Protein AF-A0AAE3KX31-F1 (afdb_monomer_lite)

Secondary structure (DSSP, 8-state):
----------------------------------EEEEEETTEEEEE-GGGEEEEEE-SSSS-EEEEEES-TTS-EEEEEE-S-TTS-EEE-S--S-TTSTTTT-SEEEES-SSTT-EEES--TTSGGG-SPPTTSEEEEEEEEETTTEEEEEEEEEEEEB--S-TT-GGG--EEEEEEEEEEEE--S---

Foldseek 3Di:
DDDDDDDDDDDDDDDDDDDDDPPPPPPPQPPDPWWWWKDKQNHIDTFDQVQWDWDWAPVAPQIKIWIWTHDAQDWIKIAIDSDDQQAKDKGWQADPDPSDPRNQGRMKIAQPPHHRAIWGQADPVDPVRHDTGIRQKIFHDWADDPDFKIWTKIWGWGKTARDDDPPDPSRDIITMTIIGIHMDGHPPPPD

Radius of gyration: 26.97 Å; chains: 1; bounding box: 42×90×71 Å

Sequence (191 aa):
MKNSIILILTLAFIGFLSCNNSGTESKSDTNEDLYFTFSIDGKEVSIPPEEVSTSYNTALKKPVFKVFAGEYGKINLLLATTEDVTKPSSTPSGSKNFDDEITQGSVSLQNYPEKNYTSNSFNTNFPASSIPVPDAIVITESKRFGDTHRIITGKINVKVFGGDATNDPKLKDHVIVGEFRVKHEFSDVKF

pLDDT: mean 82.82, std 20.41, range [32.66, 98.62]

Organism: NCBI:txid869394

Structure (mmCIF, N/CA/C/O backbone):
data_AF-A0AAE3KX31-F1
#
_entry.id   AF-A0AAE3KX31-F1
#
loop_
_atom_site.group_PDB
_atom_site.id
_atom_site.type_symbol
_atom_site.label_atom_id
_atom_site.label_alt_id
_atom_site.label_comp_id
_atom_site.label_asym_id
_atom_site.label_entity_id
_atom_site.label_seq_id
_atom_site.pdbx_PDB_ins_code
_atom_site.Cartn_x
_atom_site.Cartn_y
_atom_site.Cartn_z
_atom_site.occupancy
_atom_site.B_iso_or_equiv
_atom_site.auth_seq_id
_atom_site.auth_comp_id
_atom_site.auth_asym_id
_atom_site.auth_atom_id
_atom_site.pdbx_PDB_model_num
ATOM 1 N N . MET A 1 1 ? -23.863 76.402 51.516 1.00 41.59 1 MET A N 1
ATOM 2 C CA . MET A 1 1 ? -24.152 76.470 50.064 1.00 41.59 1 MET A CA 1
ATOM 3 C C . MET A 1 1 ? -22.842 76.277 49.308 1.00 41.59 1 MET A C 1
ATOM 5 O O . MET A 1 1 ? -21.893 76.960 49.671 1.00 41.59 1 MET A O 1
ATOM 9 N N . LYS A 1 2 ? -22.843 75.394 48.286 1.00 39.28 2 LYS A N 1
ATOM 10 C CA . LYS A 1 2 ? -21.712 74.862 47.469 1.00 39.28 2 LYS A CA 1
ATOM 11 C C . LYS A 1 2 ? -20.948 73.726 48.195 1.00 39.28 2 LYS A C 1
ATOM 13 O O . LYS A 1 2 ? -20.282 74.022 49.175 1.00 39.28 2 LYS A O 1
ATOM 18 N N . ASN A 1 3 ? -21.139 72.414 47.949 1.00 36.16 3 ASN A N 1
ATOM 19 C CA . ASN A 1 3 ? -21.117 71.576 46.717 1.00 36.16 3 ASN A CA 1
ATOM 20 C C . ASN A 1 3 ? -19.842 71.859 45.889 1.00 36.16 3 ASN A C 1
ATOM 22 O O . ASN A 1 3 ? -19.637 73.016 45.548 1.00 36.16 3 ASN A O 1
ATOM 26 N N . SER A 1 4 ? -18.932 70.943 45.528 1.00 43.56 4 SER A N 1
ATOM 27 C CA . SER A 1 4 ? -18.933 69.474 45.379 1.00 43.56 4 SER A CA 1
ATOM 28 C C . SER A 1 4 ? -17.472 68.950 45.371 1.00 43.56 4 SER A C 1
ATOM 30 O O . SER A 1 4 ? -16.579 69.671 44.944 1.00 43.56 4 SER A O 1
ATOM 32 N N . ILE A 1 5 ? -17.180 67.806 46.006 1.00 45.66 5 ILE A N 1
ATOM 33 C CA . ILE A 1 5 ? -16.877 66.464 45.435 1.00 45.66 5 ILE A CA 1
ATOM 34 C C . ILE A 1 5 ? -15.581 66.371 44.596 1.00 45.66 5 ILE A C 1
ATOM 36 O O . ILE A 1 5 ? -15.571 66.692 43.412 1.00 45.66 5 ILE A O 1
ATOM 40 N N . ILE A 1 6 ? -14.529 65.802 45.202 1.00 48.88 6 ILE A N 1
ATOM 41 C CA . ILE A 1 6 ? -13.428 65.100 44.520 1.00 48.88 6 ILE A CA 1
ATOM 42 C C . ILE A 1 6 ? -13.600 63.615 44.854 1.00 48.88 6 ILE A C 1
ATOM 44 O O . ILE A 1 6 ? -13.539 63.229 46.020 1.00 48.88 6 ILE A O 1
ATOM 48 N N . LEU A 1 7 ? -13.861 62.796 43.835 1.00 37.72 7 LEU A N 1
ATOM 49 C CA . LEU A 1 7 ? -13.980 61.345 43.941 1.00 37.72 7 LEU A CA 1
ATOM 50 C C . LEU A 1 7 ? -12.645 60.724 43.506 1.00 37.72 7 LEU A C 1
ATOM 52 O O . LEU A 1 7 ? -12.332 60.702 42.320 1.00 37.72 7 LEU A O 1
ATOM 56 N N . ILE A 1 8 ? -11.858 60.232 44.463 1.00 47.97 8 ILE A N 1
ATOM 57 C CA . ILE A 1 8 ? -10.744 59.312 44.209 1.00 47.97 8 ILE A CA 1
ATOM 58 C C . ILE A 1 8 ? -11.217 57.955 44.716 1.00 47.97 8 ILE A C 1
ATOM 60 O O . ILE A 1 8 ? -11.352 57.761 45.922 1.00 47.97 8 ILE A O 1
ATOM 64 N N . LEU A 1 9 ? -11.518 57.039 43.796 1.00 37.69 9 LEU A N 1
ATOM 65 C CA . LEU A 1 9 ? -11.826 55.654 44.132 1.00 37.69 9 LEU A CA 1
ATOM 66 C C . LEU A 1 9 ? -10.608 54.789 43.798 1.00 37.69 9 LEU A C 1
ATOM 68 O O . LEU A 1 9 ? -10.406 54.359 42.666 1.00 37.69 9 LEU A O 1
ATOM 72 N N . THR A 1 10 ? -9.778 54.563 44.807 1.00 46.31 10 THR A N 1
ATOM 73 C CA . THR A 1 10 ? -8.846 53.440 44.875 1.00 46.31 10 THR A CA 1
ATOM 74 C C . THR A 1 10 ? -9.633 52.198 45.273 1.00 46.31 10 THR A C 1
ATOM 76 O O . THR A 1 10 ? -10.181 52.148 46.370 1.00 46.31 10 THR A O 1
ATOM 79 N N . LEU A 1 11 ? -9.655 51.169 44.426 1.00 43.94 11 LEU A N 1
ATOM 80 C CA . LEU A 1 11 ? -9.982 49.814 44.867 1.00 43.94 11 LEU A CA 1
ATOM 81 C C . LEU A 1 11 ? -8.916 48.840 44.370 1.00 43.94 11 LEU A C 1
ATOM 83 O O . LEU A 1 11 ? -8.875 48.461 43.202 1.00 43.94 11 LEU A O 1
ATOM 87 N N . ALA A 1 12 ? -8.061 48.436 45.306 1.00 43.38 12 ALA A N 1
ATOM 88 C CA . ALA A 1 12 ? -7.376 47.159 45.263 1.00 43.38 12 ALA A CA 1
ATOM 89 C C . ALA A 1 12 ? -8.353 46.095 45.781 1.00 43.38 12 ALA A C 1
ATOM 91 O O . ALA A 1 12 ? -8.907 46.246 46.869 1.00 43.38 12 ALA A O 1
ATOM 92 N N . PHE A 1 13 ? -8.544 45.018 45.023 1.00 46.59 13 PHE A N 1
ATOM 93 C CA . PHE A 1 13 ? -9.135 43.785 45.532 1.00 46.59 13 PHE A CA 1
ATOM 94 C C . PHE A 1 13 ? -8.213 42.631 45.143 1.00 46.59 13 PHE A C 1
ATOM 96 O O . PHE A 1 13 ? -8.193 42.174 44.004 1.00 46.59 13 PHE A O 1
ATOM 103 N N . ILE A 1 14 ? -7.398 42.214 46.110 1.00 49.75 14 ILE A N 1
ATOM 104 C CA . ILE A 1 14 ? -6.712 40.925 46.111 1.00 49.75 14 ILE A CA 1
ATOM 105 C C . ILE A 1 14 ? -7.620 39.984 46.898 1.00 49.75 14 ILE A C 1
ATOM 107 O O . ILE A 1 14 ? -7.930 40.248 48.057 1.00 49.75 14 ILE A O 1
ATOM 111 N N . GLY A 1 15 ? -8.037 38.894 46.262 1.00 37.97 15 GLY A N 1
ATOM 112 C CA . GLY A 1 15 ? -8.829 37.839 46.878 1.00 37.97 15 GLY A CA 1
ATOM 113 C C . GLY A 1 15 ? -8.634 36.534 46.123 1.00 37.97 15 GLY A C 1
ATOM 114 O O . GLY A 1 15 ? -9.386 36.221 45.209 1.00 37.97 15 GLY A O 1
ATOM 115 N N . PHE A 1 16 ? -7.588 35.801 46.505 1.00 42.31 16 PHE A N 1
ATOM 116 C CA . PHE A 1 16 ? -7.443 34.370 46.253 1.00 42.31 16 PHE A CA 1
ATOM 117 C C . PHE A 1 16 ? -8.674 33.628 46.783 1.00 42.31 16 PHE A C 1
ATOM 119 O O . PHE A 1 16 ? -9.033 33.843 47.937 1.00 42.31 16 PHE A O 1
ATOM 126 N N . LEU A 1 17 ? -9.230 32.703 45.997 1.00 45.06 17 LEU A N 1
ATOM 127 C CA . LEU A 1 17 ? -9.720 31.413 46.487 1.00 45.06 17 LEU A CA 1
ATOM 128 C C . LEU A 1 17 ? -9.862 30.433 45.315 1.00 45.06 17 LEU A C 1
ATOM 130 O O . LEU A 1 17 ? -10.562 30.662 44.334 1.00 45.06 17 LEU A O 1
ATOM 134 N N . SER A 1 18 ? -9.100 29.357 45.463 1.00 39.84 18 SER A N 1
ATOM 135 C CA . SER A 1 18 ? -9.007 28.158 44.645 1.00 39.84 18 SER A CA 1
ATOM 136 C C . SER A 1 18 ? -10.352 27.433 44.528 1.00 39.84 18 SER A C 1
ATOM 138 O O . SER A 1 18 ? -11.031 27.294 45.542 1.00 39.84 18 SER A O 1
ATOM 140 N N . CYS A 1 19 ? -10.693 26.918 43.339 1.00 32.66 19 CYS A N 1
ATOM 141 C CA . CYS A 1 19 ? -11.183 25.542 43.191 1.00 32.66 19 CYS A CA 1
ATOM 142 C C . CYS A 1 19 ? -11.353 25.117 41.721 1.00 32.66 19 CYS A C 1
ATOM 144 O O . CYS A 1 19 ? -12.033 25.764 40.933 1.00 32.66 19 CYS A O 1
ATOM 146 N N . ASN A 1 20 ? -10.797 23.937 41.447 1.00 36.28 20 ASN A N 1
ATOM 147 C CA . ASN A 1 20 ? -11.142 22.978 40.401 1.00 36.28 20 ASN A CA 1
ATOM 148 C C . ASN A 1 20 ? -10.756 23.315 38.958 1.00 36.28 20 ASN A C 1
ATOM 150 O O . ASN A 1 20 ? -11.577 23.620 38.098 1.00 36.28 20 ASN A O 1
ATOM 154 N N . ASN A 1 21 ? -9.474 23.049 38.696 1.00 44.50 21 ASN A N 1
ATOM 155 C CA . ASN A 1 21 ? -9.051 22.133 37.635 1.00 44.50 21 ASN A CA 1
ATOM 156 C C . ASN A 1 21 ? -10.209 21.241 37.137 1.00 44.50 21 ASN A C 1
ATOM 158 O O . ASN A 1 21 ? -10.508 20.200 37.715 1.00 44.50 21 ASN A O 1
ATOM 162 N N . SER A 1 22 ? -10.831 21.635 36.032 1.00 42.09 22 SER A N 1
ATOM 163 C CA . SER A 1 22 ? -11.238 20.677 35.011 1.00 42.09 22 SER A CA 1
ATOM 164 C C . SER A 1 22 ? -10.333 20.933 33.819 1.00 42.09 22 SER A C 1
ATOM 166 O O . SER A 1 22 ? -10.723 21.450 32.777 1.00 42.09 22 SER A O 1
ATOM 168 N N . GLY A 1 23 ? -9.056 20.598 34.017 1.00 36.34 23 GLY A N 1
ATOM 169 C CA . GLY A 1 23 ? -8.287 20.112 32.894 1.00 36.34 23 GLY A CA 1
ATOM 170 C C . GLY A 1 23 ? -9.082 18.933 32.364 1.00 36.34 23 GLY A C 1
ATOM 171 O O . GLY A 1 23 ? -9.111 17.869 32.980 1.00 36.34 23 GLY A O 1
ATOM 172 N N . THR A 1 24 ? -9.787 19.139 31.259 1.00 36.88 24 THR A N 1
ATOM 173 C CA . THR A 1 24 ? -10.065 18.048 30.345 1.00 36.88 24 THR A CA 1
ATOM 174 C C . THR A 1 24 ? -8.687 17.630 29.862 1.00 36.88 24 THR A C 1
ATOM 176 O O . THR A 1 24 ? -8.190 18.104 28.843 1.00 36.88 24 THR A O 1
ATOM 179 N N . GLU A 1 25 ? -8.012 16.817 30.673 1.00 36.06 25 GLU A N 1
ATOM 180 C CA . GLU A 1 25 ? -6.981 15.924 30.199 1.00 36.06 25 GLU A CA 1
ATOM 181 C C . GLU A 1 25 ? -7.693 15.090 29.140 1.00 36.06 25 GLU A C 1
ATOM 183 O O . GLU A 1 25 ? -8.355 14.090 29.419 1.00 36.06 25 GLU A O 1
ATOM 188 N N . SER A 1 26 ? -7.632 15.587 27.902 1.00 36.44 26 SER A N 1
ATOM 189 C CA . SER A 1 26 ? -7.562 14.749 26.725 1.00 36.44 26 SER A CA 1
ATOM 190 C C . SER A 1 26 ? -6.655 13.613 27.142 1.00 36.44 26 SER A C 1
ATOM 192 O O . SER A 1 26 ? -5.461 13.846 27.344 1.00 36.44 26 SER A O 1
ATOM 194 N N . LYS A 1 27 ? -7.233 12.429 27.384 1.00 38.53 27 LYS A N 1
ATOM 195 C CA . LYS A 1 27 ? -6.453 11.212 27.553 1.00 38.53 27 LYS A CA 1
ATOM 196 C C . LYS A 1 27 ? -5.453 11.247 26.414 1.00 38.53 27 LYS A C 1
ATOM 198 O O . LYS A 1 27 ? -5.856 11.218 25.256 1.00 38.53 27 LYS A O 1
ATOM 203 N N . SER A 1 28 ? -4.189 11.452 26.768 1.00 42.81 28 SER A N 1
ATOM 204 C CA . SER A 1 28 ? -3.080 11.305 25.850 1.00 42.81 28 SER A CA 1
ATOM 205 C C . SER A 1 28 ? -3.279 9.931 25.234 1.00 42.81 28 SER A C 1
ATOM 207 O O . SER A 1 28 ? -3.234 8.926 25.956 1.00 42.81 28 SER A O 1
ATOM 209 N N . ASP A 1 29 ? -3.673 9.932 23.957 1.00 46.06 29 ASP A N 1
ATOM 210 C CA . ASP A 1 29 ? -3.785 8.753 23.113 1.00 46.06 29 ASP A CA 1
ATOM 211 C C . ASP A 1 29 ? -2.481 8.004 23.329 1.00 46.06 29 ASP A C 1
ATOM 213 O O . ASP A 1 29 ? -1.396 8.491 23.007 1.00 46.06 29 ASP A O 1
ATOM 217 N N . THR A 1 30 ? -2.578 6.902 24.061 1.00 50.59 30 THR A N 1
ATOM 218 C CA . THR A 1 30 ? -1.407 6.211 24.575 1.00 50.59 30 THR A CA 1
ATOM 219 C C . THR A 1 30 ? -0.587 5.807 23.363 1.00 50.59 30 THR A C 1
ATOM 221 O O . THR A 1 30 ? -1.156 5.291 22.406 1.00 50.59 30 THR A O 1
ATOM 224 N N . ASN A 1 31 ? 0.702 6.142 23.401 1.00 52.81 31 ASN A N 1
ATOM 225 C CA . ASN A 1 31 ? 1.691 6.012 22.335 1.00 52.81 31 ASN A CA 1
ATOM 226 C C . ASN A 1 31 ? 1.722 4.558 21.818 1.00 52.81 31 ASN A C 1
ATOM 228 O O . ASN A 1 31 ? 2.503 3.735 22.293 1.00 52.81 31 ASN A O 1
ATOM 232 N N . GLU A 1 32 ? 0.789 4.198 20.936 1.00 71.12 32 GLU A N 1
ATOM 233 C CA . GLU A 1 32 ? 0.810 2.920 20.241 1.00 71.12 32 GLU A CA 1
ATOM 234 C C . GLU A 1 32 ? 2.039 2.937 19.340 1.00 71.12 32 GLU A C 1
ATOM 236 O O . GLU A 1 32 ? 2.332 3.947 18.699 1.00 71.12 32 GLU A O 1
ATOM 241 N N . ASP A 1 33 ? 2.756 1.817 19.310 1.00 90.25 33 ASP A N 1
ATOM 242 C CA . ASP A 1 33 ? 3.933 1.629 18.466 1.00 90.25 33 ASP A CA 1
ATOM 243 C C . ASP A 1 33 ? 3.483 1.513 17.001 1.00 90.25 33 ASP A C 1
ATOM 245 O O . ASP A 1 33 ? 3.347 0.423 16.448 1.00 90.25 33 ASP A O 1
ATOM 249 N N . LEU A 1 34 ? 3.082 2.643 16.417 1.00 96.38 34 LEU A N 1
ATOM 250 C CA . LEU A 1 34 ? 2.718 2.763 15.015 1.00 96.38 34 LEU A CA 1
ATOM 251 C C . LEU A 1 34 ? 3.999 2.802 14.194 1.00 96.38 34 LEU A C 1
ATOM 253 O O . LEU A 1 34 ? 4.932 3.539 14.508 1.00 96.38 34 LEU A O 1
ATOM 257 N N . TYR A 1 35 ? 4.024 2.040 13.110 1.00 97.88 35 TYR A N 1
ATOM 258 C CA . TYR A 1 35 ? 5.171 1.999 12.217 1.00 97.88 35 TYR A CA 1
ATOM 259 C C . TYR A 1 35 ? 4.730 1.719 10.789 1.00 97.88 35 TYR A C 1
ATOM 261 O O . TYR A 1 35 ? 3.698 1.092 10.534 1.00 97.88 35 TYR A O 1
ATOM 269 N N . PHE A 1 36 ? 5.550 2.159 9.846 1.00 98.50 36 PHE A N 1
ATOM 270 C CA . PHE A 1 36 ? 5.428 1.788 8.448 1.00 98.50 36 PHE A CA 1
ATOM 271 C C . PHE A 1 36 ? 6.832 1.675 7.862 1.00 98.50 36 PHE A C 1
ATOM 273 O O . PHE A 1 36 ? 7.476 2.673 7.536 1.00 98.50 36 PHE A O 1
ATOM 280 N N . THR A 1 37 ? 7.329 0.447 7.769 1.00 98.25 37 THR A N 1
ATOM 281 C CA . THR A 1 37 ? 8.690 0.154 7.319 1.00 98.25 37 THR A CA 1
ATOM 282 C C . THR A 1 37 ? 8.638 -0.792 6.135 1.00 98.25 37 THR A C 1
ATOM 284 O O . THR A 1 37 ? 7.873 -1.753 6.098 1.00 98.25 37 THR A O 1
ATOM 287 N N . PHE A 1 38 ? 9.443 -0.521 5.119 1.00 98.50 38 PHE A N 1
ATOM 288 C CA . PHE A 1 38 ? 9.548 -1.388 3.956 1.00 98.50 38 PHE A CA 1
ATOM 289 C C . PHE A 1 38 ? 10.942 -1.308 3.357 1.00 98.50 38 PHE A C 1
ATOM 291 O O . PHE A 1 38 ? 11.751 -0.464 3.718 1.00 98.50 38 PHE A O 1
ATOM 298 N N . SER A 1 39 ? 11.241 -2.204 2.433 1.00 98.38 39 SER A N 1
ATOM 299 C CA . SER A 1 39 ? 12.469 -2.198 1.660 1.00 98.38 39 SER A CA 1
ATOM 300 C C . SER A 1 39 ? 12.150 -2.124 0.177 1.00 98.38 39 SER A C 1
ATOM 302 O O . SER A 1 39 ? 11.160 -2.697 -0.274 1.00 98.38 39 SER A O 1
ATOM 304 N N . ILE A 1 40 ? 12.998 -1.423 -0.571 1.00 97.69 40 ILE A N 1
ATOM 305 C CA . ILE A 1 40 ? 12.989 -1.404 -2.033 1.00 97.69 40 ILE A CA 1
ATOM 306 C C . ILE A 1 40 ? 14.278 -2.068 -2.494 1.00 97.69 40 ILE A C 1
ATOM 308 O O . ILE A 1 40 ? 15.367 -1.552 -2.235 1.00 97.69 40 ILE A O 1
ATOM 312 N N . ASP A 1 41 ? 14.173 -3.233 -3.131 1.00 96.81 41 ASP A N 1
ATOM 313 C CA . ASP A 1 41 ? 15.334 -4.040 -3.535 1.00 96.81 41 ASP A CA 1
ATOM 314 C C . ASP A 1 41 ? 16.320 -4.281 -2.361 1.00 96.81 41 ASP A C 1
ATOM 316 O O . ASP A 1 41 ? 17.540 -4.254 -2.528 1.00 96.81 41 ASP A O 1
ATOM 320 N N . GLY A 1 42 ? 15.785 -4.468 -1.146 1.00 97.62 42 GLY A N 1
ATOM 321 C CA . GLY A 1 42 ? 16.557 -4.686 0.085 1.00 97.62 42 GLY A CA 1
ATOM 322 C C . GLY A 1 42 ? 17.084 -3.420 0.775 1.00 97.62 42 GLY A C 1
ATOM 323 O O . GLY A 1 42 ? 17.696 -3.529 1.833 1.00 97.62 42 GLY A O 1
ATOM 324 N N . LYS A 1 43 ? 16.848 -2.220 0.226 1.00 97.62 43 LYS A N 1
ATOM 325 C CA . LYS A 1 43 ? 17.174 -0.950 0.897 1.00 97.62 43 LYS A CA 1
ATOM 326 C C . LYS A 1 43 ? 16.006 -0.492 1.756 1.00 97.62 43 LYS A C 1
ATOM 328 O O . LYS A 1 43 ? 14.936 -0.227 1.216 1.00 97.62 43 LYS A O 1
ATOM 333 N N . GLU A 1 44 ? 16.223 -0.391 3.060 1.00 98.06 44 GLU A N 1
ATOM 334 C CA . GLU A 1 44 ? 15.191 0.006 4.018 1.00 98.06 44 GLU A CA 1
ATOM 335 C C . GLU A 1 44 ? 14.738 1.461 3.834 1.00 98.06 44 GLU A C 1
ATOM 337 O O . GLU A 1 44 ? 15.531 2.369 3.575 1.00 98.06 44 GLU A O 1
ATOM 342 N N . VAL A 1 45 ? 13.436 1.659 4.000 1.00 97.88 45 VAL A N 1
ATOM 343 C CA . VAL A 1 45 ? 12.711 2.923 4.015 1.00 97.88 45 VAL A CA 1
ATOM 344 C C . VAL A 1 45 ? 11.756 2.871 5.205 1.00 97.88 45 VAL A C 1
ATOM 346 O O . VAL A 1 45 ? 11.017 1.904 5.388 1.00 97.88 45 VAL A O 1
ATOM 349 N N . SER A 1 46 ? 11.767 3.921 6.018 1.00 97.94 46 SER A N 1
ATOM 350 C CA . SER A 1 46 ? 10.839 4.092 7.133 1.00 97.94 46 SER A CA 1
ATOM 351 C C . SER A 1 46 ? 10.043 5.367 6.909 1.00 97.94 46 SER A C 1
ATOM 353 O O . SER A 1 46 ? 10.633 6.416 6.639 1.00 97.94 46 SER A O 1
ATOM 355 N N . ILE A 1 47 ? 8.719 5.260 6.987 1.00 97.94 47 ILE A N 1
ATOM 356 C CA . ILE A 1 47 ? 7.804 6.394 6.903 1.00 97.94 47 ILE A CA 1
ATOM 357 C C . ILE A 1 47 ? 7.328 6.697 8.323 1.00 97.94 47 ILE A C 1
ATOM 359 O O . ILE A 1 47 ? 6.808 5.796 8.992 1.00 97.94 47 ILE A O 1
ATOM 363 N N . PRO A 1 48 ? 7.507 7.935 8.806 1.00 96.00 48 PRO A N 1
ATOM 364 C CA . PRO A 1 48 ? 7.102 8.275 10.157 1.00 96.00 48 PRO A CA 1
ATOM 365 C C . PRO A 1 48 ? 5.562 8.271 10.271 1.00 96.00 48 PRO A C 1
ATOM 367 O O . PRO A 1 48 ? 4.881 8.605 9.296 1.00 96.00 48 PRO A O 1
ATOM 370 N N . PRO A 1 49 ? 4.980 7.882 11.423 1.00 95.38 49 PRO A N 1
ATOM 371 C CA . PRO A 1 49 ? 3.531 7.700 11.559 1.00 95.38 49 PRO A CA 1
ATOM 372 C C . PRO A 1 49 ? 2.686 8.929 11.206 1.00 95.38 49 PRO A C 1
ATOM 374 O O . PRO A 1 49 ? 1.578 8.778 10.700 1.00 95.38 49 PRO A O 1
ATOM 377 N N . GLU A 1 50 ? 3.196 10.139 11.434 1.00 95.44 50 GLU A N 1
ATOM 378 C CA . GLU A 1 50 ? 2.540 11.398 11.068 1.00 95.44 50 GLU A CA 1
ATOM 379 C C . GLU A 1 50 ? 2.417 11.620 9.550 1.00 95.44 50 GLU A C 1
ATOM 381 O O . GLU A 1 50 ? 1.558 12.385 9.113 1.00 95.44 50 GLU A O 1
ATOM 386 N N . GLU A 1 51 ? 3.229 10.930 8.741 1.00 97.12 51 GLU A N 1
ATOM 387 C CA . GLU A 1 51 ? 3.137 10.909 7.275 1.00 97.12 51 GLU A CA 1
ATOM 388 C C . GLU A 1 51 ? 2.265 9.740 6.764 1.00 97.12 51 GLU A C 1
ATOM 390 O O . GLU A 1 51 ? 2.181 9.505 5.555 1.00 97.12 51 GLU A O 1
ATOM 395 N N . VAL A 1 52 ? 1.610 8.991 7.662 1.00 97.81 52 VAL A N 1
ATOM 396 C CA . VAL A 1 52 ? 0.727 7.874 7.310 1.00 97.81 52 VAL A CA 1
ATOM 397 C C . VAL A 1 52 ? -0.729 8.244 7.562 1.00 97.81 52 VAL A C 1
ATOM 399 O O . VAL A 1 52 ? -1.138 8.556 8.678 1.00 97.81 52 VAL A O 1
ATOM 402 N N . SER A 1 53 ? -1.550 8.143 6.522 1.00 96.38 53 SER A N 1
ATOM 403 C CA . SER A 1 53 ? -3.000 8.315 6.620 1.00 96.38 53 SER A CA 1
ATOM 404 C C . SER A 1 53 ? -3.737 7.122 6.032 1.00 96.38 53 SER A C 1
ATOM 406 O O . SER A 1 53 ? -3.203 6.363 5.220 1.00 96.38 53 SER A O 1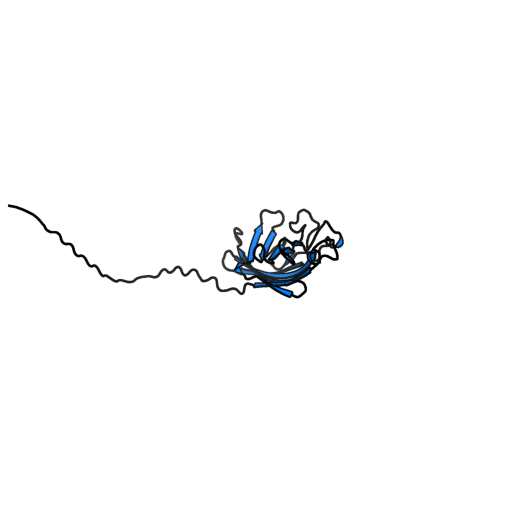
ATOM 408 N N . THR A 1 54 ? -4.980 6.933 6.462 1.00 96.38 54 THR A N 1
ATOM 409 C CA . THR A 1 54 ? -5.821 5.834 5.995 1.00 96.38 54 THR A CA 1
ATOM 410 C C . THR A 1 54 ? -7.176 6.346 5.538 1.00 96.38 54 THR A C 1
ATOM 412 O O . THR A 1 54 ? -7.661 7.374 6.008 1.00 96.38 54 THR A O 1
ATOM 415 N N . SER A 1 55 ? -7.808 5.627 4.617 1.00 94.56 55 SER A N 1
ATOM 416 C CA . SER A 1 55 ? -9.197 5.872 4.240 1.00 94.56 55 SER A CA 1
ATOM 417 C C . SER A 1 55 ? -9.926 4.560 4.006 1.00 94.56 55 SER A C 1
ATOM 419 O O . SER A 1 55 ? -9.312 3.549 3.674 1.00 94.56 55 SER A O 1
ATOM 421 N N . TYR A 1 56 ? -11.244 4.572 4.182 1.00 91.12 56 TYR A N 1
ATOM 422 C CA . TYR A 1 56 ? -12.089 3.424 3.895 1.00 91.12 56 TYR A CA 1
ATOM 423 C C . TYR A 1 56 ? -13.344 3.886 3.177 1.00 91.12 56 TYR A C 1
ATOM 425 O O . TYR A 1 56 ? -14.153 4.633 3.721 1.00 91.12 56 TYR A O 1
ATOM 433 N N . ASN A 1 57 ? -13.478 3.483 1.918 1.00 87.88 57 ASN A N 1
ATOM 434 C CA . ASN A 1 57 ? -14.623 3.839 1.099 1.00 87.88 57 ASN A CA 1
ATOM 435 C C . ASN A 1 57 ? -15.641 2.700 1.120 1.00 87.88 57 ASN A C 1
ATOM 437 O O . ASN A 1 57 ? -15.435 1.676 0.472 1.00 87.88 57 ASN A O 1
ATOM 441 N N . THR A 1 58 ? -16.742 2.897 1.840 1.00 84.25 58 THR A N 1
ATOM 442 C CA . THR A 1 58 ? 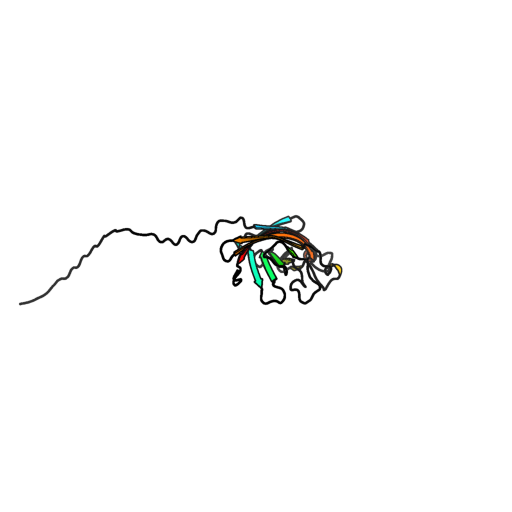-17.857 1.943 1.950 1.00 84.25 58 THR A CA 1
ATOM 443 C C . THR A 1 58 ? -18.953 2.160 0.905 1.00 84.25 58 THR A C 1
ATOM 445 O O . THR A 1 58 ? -19.857 1.336 0.802 1.00 84.25 58 THR A O 1
ATOM 448 N N . ALA A 1 59 ? -18.885 3.235 0.110 1.00 83.19 59 ALA A N 1
ATOM 449 C CA . ALA A 1 59 ? -19.880 3.538 -0.922 1.00 83.19 59 ALA A CA 1
ATOM 450 C C . ALA A 1 59 ? -19.731 2.662 -2.181 1.00 83.19 59 ALA A C 1
ATOM 452 O O . ALA A 1 59 ? -20.594 2.674 -3.060 1.00 83.19 59 ALA A O 1
ATOM 453 N N . LEU A 1 60 ? -18.632 1.916 -2.286 1.00 79.94 60 LEU A N 1
ATOM 454 C CA . LEU A 1 60 ? -18.348 1.013 -3.394 1.00 79.94 60 LEU A CA 1
ATOM 455 C C . LEU A 1 60 ? -18.996 -0.359 -3.173 1.00 79.94 60 LEU A C 1
ATOM 457 O O . LEU A 1 60 ? -19.160 -0.819 -2.046 1.00 79.94 60 LEU A O 1
ATOM 461 N N . LYS A 1 61 ? -19.299 -1.058 -4.275 1.00 80.44 61 LYS A N 1
ATOM 462 C CA . LYS A 1 61 ? -19.831 -2.436 -4.256 1.00 80.44 61 LYS A CA 1
ATOM 463 C C . LYS A 1 61 ? -18.928 -3.396 -3.469 1.00 80.44 61 LYS A C 1
ATOM 465 O O . LYS A 1 61 ? -19.425 -4.309 -2.816 1.00 80.44 61 LYS A O 1
ATOM 470 N N . LYS A 1 62 ? -17.614 -3.174 -3.540 1.00 85.06 62 LYS A N 1
ATOM 471 C CA . LYS A 1 62 ? -16.612 -3.747 -2.644 1.00 85.06 62 LYS A CA 1
ATOM 472 C C . LYS A 1 62 ? -15.955 -2.596 -1.884 1.00 85.06 62 LYS A C 1
ATOM 474 O O . LYS A 1 62 ? -15.359 -1.747 -2.547 1.00 85.06 62 LYS A O 1
ATOM 479 N N . PRO A 1 63 ? -16.068 -2.532 -0.550 1.00 87.19 63 PRO A N 1
ATOM 480 C CA . PRO A 1 63 ? -15.387 -1.509 0.223 1.00 87.19 63 PRO A CA 1
ATOM 481 C C . PRO A 1 63 ? -13.879 -1.544 -0.003 1.00 87.19 63 PRO A C 1
ATOM 483 O O . PRO A 1 63 ? -13.307 -2.618 -0.181 1.00 87.19 63 PRO A O 1
ATOM 486 N N . VAL A 1 64 ? -13.237 -0.377 0.012 1.00 92.62 64 VAL A N 1
ATOM 487 C CA . VAL A 1 64 ? -11.795 -0.276 -0.247 1.00 92.62 64 VAL A CA 1
ATOM 488 C C . VAL A 1 64 ? -11.110 0.505 0.846 1.00 92.62 64 VAL A C 1
ATOM 490 O O . VAL A 1 64 ? -11.407 1.681 1.057 1.00 92.62 64 VAL A O 1
ATOM 493 N N . PHE A 1 65 ? -10.179 -0.156 1.522 1.00 95.12 65 PHE A N 1
ATOM 494 C CA . PHE A 1 65 ? -9.294 0.463 2.495 1.00 95.12 65 PHE A CA 1
ATOM 495 C C . PHE A 1 65 ? -7.988 0.851 1.814 1.00 95.12 65 PHE A C 1
ATOM 497 O O . PHE A 1 65 ? -7.398 0.049 1.087 1.00 95.12 65 PHE A O 1
ATOM 504 N N . LYS A 1 66 ? -7.542 2.086 2.042 1.00 97.25 66 LYS A N 1
ATOM 505 C CA . LYS A 1 66 ? -6.280 2.606 1.524 1.00 97.25 66 LYS A CA 1
ATOM 506 C C . LYS A 1 66 ? -5.384 3.063 2.665 1.00 97.25 66 LYS A C 1
ATOM 508 O O . LYS A 1 66 ? -5.861 3.670 3.621 1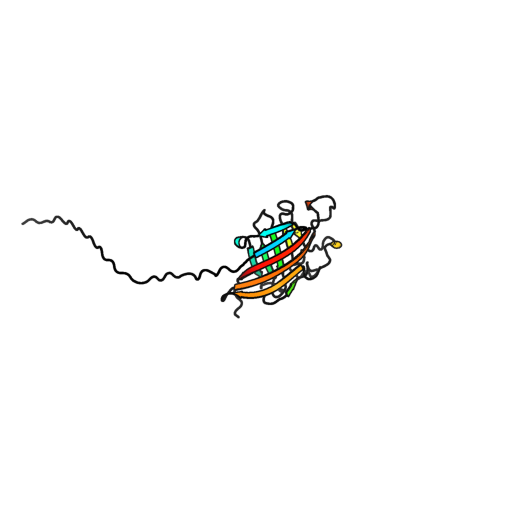.00 97.25 66 LYS A O 1
ATOM 513 N N . VAL A 1 67 ? -4.088 2.811 2.522 1.00 98.12 67 VAL A N 1
ATOM 514 C CA . VAL A 1 67 ? -3.029 3.408 3.341 1.00 98.12 67 VAL A CA 1
ATOM 515 C C . VAL A 1 67 ? -2.179 4.273 2.425 1.00 98.12 67 VAL A C 1
ATOM 517 O O . VAL A 1 67 ? -1.685 3.790 1.408 1.00 98.12 67 VAL A O 1
ATOM 520 N N . PHE A 1 68 ? -2.015 5.539 2.782 1.00 97.94 68 PHE A N 1
ATOM 521 C CA . PHE A 1 68 ? -1.109 6.472 2.125 1.00 97.94 68 PHE A CA 1
ATOM 522 C C . PHE A 1 68 ? 0.061 6.702 3.075 1.00 97.94 68 PHE A C 1
ATOM 524 O O . PHE A 1 68 ? -0.138 7.293 4.134 1.00 97.94 68 PHE A O 1
ATOM 531 N N . ALA A 1 69 ? 1.246 6.202 2.729 1.00 98.12 69 ALA A N 1
ATOM 532 C CA . ALA A 1 69 ? 2.431 6.290 3.574 1.00 98.12 69 ALA A CA 1
ATOM 533 C C . ALA A 1 69 ? 3.523 7.119 2.891 1.00 98.12 69 ALA A C 1
ATOM 535 O O . ALA A 1 69 ? 4.199 6.623 1.988 1.00 98.12 69 ALA A O 1
ATOM 536 N N . GLY A 1 70 ? 3.698 8.360 3.350 1.00 97.12 70 GLY A N 1
ATOM 537 C CA . GLY A 1 70 ? 4.741 9.290 2.920 1.00 97.12 70 GLY A CA 1
ATOM 538 C C . GLY A 1 70 ? 4.182 10.565 2.289 1.00 97.12 70 GLY A C 1
ATOM 539 O O . GLY A 1 70 ? 3.082 10.589 1.735 1.00 97.12 70 GLY A O 1
ATOM 540 N N . GLU A 1 71 ? 4.962 11.643 2.344 1.00 94.31 71 GLU A N 1
ATOM 541 C CA . GLU A 1 71 ? 4.581 12.929 1.751 1.00 94.31 71 GLU A CA 1
ATOM 542 C C . GLU A 1 71 ? 4.663 12.971 0.215 1.00 94.31 71 GLU A C 1
ATOM 544 O O . GLU A 1 71 ? 5.447 12.283 -0.451 1.00 94.31 71 GLU A O 1
ATOM 549 N N . TYR A 1 72 ? 3.889 13.888 -0.367 1.00 87.06 72 TYR A N 1
ATOM 550 C CA . TYR A 1 72 ? 3.965 14.202 -1.789 1.00 87.06 72 TYR A CA 1
ATOM 551 C C . TYR A 1 72 ? 5.368 14.687 -2.191 1.00 87.06 72 TYR A C 1
ATOM 553 O O . TYR A 1 72 ? 5.920 15.628 -1.624 1.00 87.06 72 TYR A O 1
ATOM 561 N N . GLY A 1 73 ? 5.933 14.074 -3.234 1.00 89.62 73 GLY A N 1
ATOM 562 C CA . GLY A 1 73 ? 7.253 14.416 -3.762 1.00 89.62 73 GLY A CA 1
ATOM 563 C C . GLY A 1 73 ? 8.432 13.770 -3.028 1.00 89.62 73 GLY A C 1
ATOM 564 O O . GLY A 1 73 ? 9.557 13.921 -3.507 1.00 89.62 73 GLY A O 1
ATOM 565 N N . LYS A 1 74 ? 8.183 13.036 -1.935 1.00 95.06 74 LYS A N 1
ATOM 566 C CA . LYS A 1 74 ? 9.105 12.059 -1.339 1.00 95.06 74 LYS A CA 1
ATOM 567 C C . LYS A 1 74 ? 8.700 10.642 -1.763 1.00 95.06 74 LYS A C 1
ATOM 569 O O . LYS A 1 74 ? 7.592 10.443 -2.268 1.00 95.06 74 LYS A O 1
ATOM 574 N N . ILE A 1 75 ? 9.596 9.673 -1.557 1.00 96.38 75 ILE A N 1
ATOM 575 C CA . ILE A 1 75 ? 9.281 8.246 -1.719 1.00 96.38 75 ILE A CA 1
ATOM 576 C C . ILE A 1 75 ? 8.064 7.938 -0.848 1.00 96.38 75 ILE A C 1
ATOM 578 O O . ILE A 1 75 ? 8.100 8.182 0.355 1.00 96.38 75 ILE A O 1
ATOM 582 N N . ASN A 1 76 ? 7.006 7.415 -1.456 1.00 97.00 76 ASN A N 1
ATOM 583 C CA . ASN A 1 76 ? 5.804 7.027 -0.734 1.00 97.00 76 ASN A CA 1
ATOM 584 C C . ASN A 1 76 ? 5.214 5.740 -1.313 1.00 97.00 76 ASN A C 1
ATOM 586 O O . ASN A 1 76 ? 5.517 5.343 -2.445 1.00 97.00 76 ASN A O 1
ATOM 590 N N . LEU A 1 77 ? 4.398 5.081 -0.499 1.00 97.88 77 LEU A N 1
ATOM 591 C CA . LEU A 1 77 ? 3.727 3.842 -0.848 1.00 97.88 77 LEU A CA 1
ATOM 592 C C . LEU A 1 77 ? 2.225 4.004 -0.621 1.00 97.88 77 LEU A C 1
ATOM 594 O O . LEU A 1 77 ? 1.783 4.402 0.458 1.00 97.88 77 LEU A O 1
ATOM 598 N N . LEU A 1 78 ? 1.440 3.668 -1.639 1.00 98.00 78 LEU A N 1
ATOM 599 C CA . LEU A 1 78 ? -0.005 3.531 -1.524 1.00 98.00 78 LEU A CA 1
ATOM 600 C C . LEU A 1 78 ? -0.346 2.046 -1.477 1.00 98.00 78 LEU A C 1
ATOM 602 O O . LEU A 1 78 ? 0.019 1.292 -2.380 1.00 98.00 78 LEU A O 1
ATOM 606 N N . LEU A 1 79 ? -1.067 1.648 -0.433 1.00 98.38 79 LEU A N 1
ATOM 607 C CA . LEU A 1 79 ? -1.658 0.322 -0.289 1.00 98.38 79 LEU A CA 1
ATOM 608 C C . LEU A 1 79 ? -3.169 0.430 -0.474 1.00 98.38 79 LEU A C 1
ATOM 610 O O . LEU A 1 79 ? -3.783 1.351 0.057 1.00 98.38 79 LEU A O 1
ATOM 614 N N . ALA A 1 80 ? -3.773 -0.511 -1.185 1.00 97.19 80 ALA A N 1
ATOM 615 C CA . ALA A 1 80 ? -5.207 -0.613 -1.391 1.00 97.19 80 ALA A CA 1
ATOM 616 C C . ALA A 1 80 ? -5.644 -2.071 -1.239 1.00 97.19 80 ALA A C 1
ATOM 618 O O . ALA A 1 80 ? -5.148 -2.957 -1.930 1.00 97.19 80 ALA A O 1
ATOM 619 N N . THR A 1 81 ? -6.598 -2.312 -0.349 1.00 95.44 81 THR A N 1
ATOM 620 C CA . THR A 1 81 ? -7.220 -3.619 -0.142 1.00 95.44 81 THR A CA 1
ATOM 621 C C . THR A 1 81 ? -8.720 -3.514 -0.347 1.00 95.44 81 THR A C 1
ATOM 623 O O . THR A 1 81 ? -9.351 -2.553 0.095 1.00 95.44 81 THR A O 1
ATOM 626 N N . THR A 1 82 ? -9.280 -4.498 -1.044 1.00 92.25 82 THR A N 1
ATOM 627 C CA . THR A 1 82 ? -10.727 -4.650 -1.245 1.00 92.25 82 THR A CA 1
ATOM 628 C C . THR A 1 82 ? -11.320 -5.746 -0.357 1.00 92.25 82 THR A C 1
ATOM 630 O O . THR A 1 82 ? -12.488 -6.111 -0.496 1.00 92.25 82 THR A O 1
ATOM 633 N N . GLU A 1 83 ? -10.507 -6.258 0.571 1.00 91.69 83 GLU A N 1
ATOM 634 C CA . GLU A 1 83 ? -10.894 -7.257 1.556 1.00 91.69 83 GLU A CA 1
ATOM 635 C C . GLU A 1 83 ? -11.440 -6.612 2.834 1.00 91.69 83 GLU A C 1
ATOM 637 O O . GLU A 1 83 ? -11.232 -5.434 3.128 1.00 91.69 83 GLU A O 1
ATOM 642 N N . ASP A 1 84 ? -12.122 -7.423 3.640 1.00 89.88 84 ASP A N 1
ATOM 643 C CA . ASP A 1 84 ? -12.564 -7.024 4.973 1.00 89.88 84 ASP A CA 1
ATOM 644 C C . ASP A 1 84 ? -11.356 -6.798 5.898 1.00 89.88 84 ASP A C 1
ATOM 646 O O . ASP A 1 84 ? -10.637 -7.732 6.263 1.00 89.88 84 ASP A O 1
ATOM 650 N N . VAL A 1 85 ? -11.159 -5.545 6.305 1.00 91.25 85 VAL A N 1
ATOM 651 C CA . VAL A 1 85 ? -10.044 -5.108 7.159 1.00 91.25 85 VAL A CA 1
ATOM 652 C C . VAL A 1 85 ? -10.324 -5.255 8.657 1.00 91.25 85 VAL A C 1
ATOM 654 O O . VAL A 1 85 ? -9.497 -4.890 9.494 1.00 91.25 85 VAL A O 1
ATOM 657 N N . THR A 1 86 ? -11.494 -5.769 9.044 1.00 91.06 86 THR A N 1
ATOM 658 C CA . THR A 1 86 ? -11.856 -5.978 10.458 1.00 91.06 86 THR A CA 1
ATOM 659 C C . THR A 1 86 ? -11.319 -7.289 11.036 1.00 91.06 86 THR A C 1
ATOM 661 O O . THR A 1 86 ? -11.412 -7.513 12.246 1.00 91.06 86 THR A O 1
ATOM 664 N N . LYS A 1 87 ? -10.729 -8.138 10.189 1.00 92.88 87 LYS A N 1
ATOM 665 C CA . LYS A 1 87 ? -10.170 -9.455 10.511 1.00 92.88 87 LYS A CA 1
ATOM 666 C C . LYS A 1 87 ? -8.938 -9.734 9.636 1.00 92.88 87 LYS A C 1
ATOM 668 O O . LYS A 1 87 ? -8.714 -8.988 8.685 1.00 92.88 87 LYS A O 1
ATOM 673 N N . PRO A 1 88 ? -8.145 -10.780 9.934 1.00 97.06 88 PRO A N 1
ATOM 674 C CA . PRO A 1 88 ? -7.045 -11.168 9.062 1.00 97.06 88 PRO A CA 1
ATOM 675 C C . PRO A 1 88 ? -7.529 -11.460 7.638 1.00 97.06 88 PRO A C 1
ATOM 677 O O . PRO A 1 88 ? -8.543 -12.140 7.451 1.00 97.06 88 PRO A O 1
ATOM 680 N N . SER A 1 89 ? -6.813 -10.939 6.649 1.00 96.69 89 SER A N 1
ATOM 681 C CA . SER A 1 89 ? -7.179 -11.018 5.234 1.00 96.69 89 SER A CA 1
ATOM 682 C C . SER A 1 89 ? -5.955 -10.850 4.334 1.00 96.69 89 SER A C 1
ATOM 684 O O . SER A 1 89 ? -4.889 -10.422 4.780 1.00 96.69 89 SER A O 1
ATOM 686 N N . SER A 1 90 ? -6.096 -11.230 3.064 1.00 97.06 90 SER A N 1
ATOM 687 C CA . SER A 1 90 ? -5.021 -11.172 2.076 1.00 97.06 90 SER A CA 1
ATOM 688 C C . SER A 1 90 ? -5.528 -10.609 0.758 1.00 97.06 90 SER A C 1
ATOM 690 O O . SER A 1 90 ? -6.538 -11.065 0.227 1.00 97.06 90 SER A O 1
ATOM 692 N N . THR A 1 91 ? -4.812 -9.625 0.225 1.00 97.19 91 THR A N 1
ATOM 693 C CA . THR A 1 91 ? -5.123 -8.964 -1.040 1.00 97.19 91 THR A CA 1
ATOM 694 C C . THR A 1 91 ? -4.072 -9.323 -2.087 1.00 97.19 91 THR A C 1
ATOM 696 O O . THR A 1 91 ? -2.873 -9.198 -1.817 1.00 97.19 91 THR A O 1
ATOM 699 N N . PRO A 1 92 ? -4.484 -9.733 -3.300 1.00 97.25 92 PRO A N 1
ATOM 700 C CA . PRO A 1 92 ? -3.550 -9.982 -4.391 1.00 97.25 92 PRO A CA 1
ATOM 701 C C . PRO A 1 92 ? -2.913 -8.682 -4.905 1.00 97.25 92 PRO A C 1
ATOM 703 O O . PRO A 1 92 ? -3.368 -7.580 -4.604 1.00 97.25 92 PRO A O 1
ATOM 706 N N . SER A 1 93 ? -1.873 -8.797 -5.730 1.00 96.94 93 SER A N 1
ATOM 707 C CA . SER A 1 93 ? -1.141 -7.668 -6.322 1.00 96.94 93 SER A CA 1
ATOM 708 C C . SER A 1 93 ? -1.999 -6.798 -7.241 1.00 96.94 93 SER A C 1
ATOM 710 O O . SER A 1 93 ? -1.665 -5.649 -7.484 1.00 96.94 93 SER A O 1
ATOM 712 N N . GLY A 1 94 ? -3.118 -7.322 -7.733 1.00 96.12 94 GLY A N 1
ATOM 713 C CA . GLY A 1 94 ? -4.125 -6.590 -8.487 1.00 96.12 94 GLY A CA 1
ATOM 714 C C . GLY A 1 94 ? -5.248 -7.513 -8.937 1.00 96.12 94 GLY A C 1
ATOM 715 O O . GLY A 1 94 ? -5.298 -8.683 -8.554 1.00 96.12 94 GLY A O 1
ATOM 716 N N . SER A 1 95 ? -6.159 -6.997 -9.757 1.00 94.00 95 SER A N 1
ATOM 717 C CA . SER A 1 95 ? -7.330 -7.745 -10.216 1.00 94.00 95 SER A CA 1
ATOM 718 C C . SER A 1 95 ? -7.603 -7.508 -11.696 1.00 94.00 95 SER A C 1
ATOM 720 O O . SER A 1 95 ? -7.546 -6.384 -12.183 1.00 94.00 95 SER A O 1
ATOM 722 N N . LYS A 1 96 ? -7.956 -8.578 -12.420 1.00 90.19 96 LYS A N 1
ATOM 723 C CA . LYS A 1 96 ? -8.510 -8.472 -13.783 1.00 90.19 96 LYS A CA 1
ATOM 724 C C . LYS A 1 96 ? -9.994 -8.099 -13.784 1.00 90.19 96 LYS A C 1
ATOM 726 O O . LYS A 1 96 ? -10.558 -7.874 -14.850 1.00 90.19 96 LYS A O 1
ATOM 731 N N . ASN A 1 97 ? -10.643 -8.097 -12.620 1.00 89.19 97 ASN A N 1
ATOM 732 C CA . ASN A 1 97 ? -12.043 -7.726 -12.513 1.00 89.19 97 ASN A CA 1
ATOM 733 C C . ASN A 1 97 ? -12.168 -6.200 -12.526 1.00 89.19 97 ASN A C 1
ATOM 735 O O . ASN A 1 97 ? -11.682 -5.548 -11.611 1.00 89.19 97 ASN A O 1
ATOM 739 N N . PHE A 1 98 ? -12.842 -5.648 -13.535 1.00 82.44 98 PHE A N 1
ATOM 740 C CA . PHE A 1 98 ? -13.057 -4.204 -13.667 1.00 82.44 98 PHE A CA 1
ATOM 741 C C . PHE A 1 98 ? -13.866 -3.592 -12.514 1.00 82.44 98 PHE A C 1
ATOM 743 O O . PHE A 1 98 ? -13.733 -2.400 -12.266 1.00 82.44 98 PHE A O 1
ATOM 750 N N . ASP A 1 99 ? -14.656 -4.396 -11.794 1.00 83.81 99 ASP A N 1
ATOM 751 C CA . ASP A 1 99 ? -15.380 -3.960 -10.592 1.00 83.81 99 ASP A CA 1
ATOM 752 C C . ASP A 1 99 ? -14.454 -3.794 -9.360 1.00 83.81 99 ASP A C 1
ATOM 754 O O . ASP A 1 99 ? -14.924 -3.401 -8.293 1.00 83.81 99 ASP A O 1
ATOM 758 N N . ASP A 1 100 ? -13.169 -4.157 -9.459 1.00 87.31 100 ASP A N 1
ATOM 759 C CA . ASP A 1 100 ? -12.185 -4.038 -8.378 1.00 87.31 100 ASP A CA 1
ATOM 760 C C . ASP A 1 100 ? -11.366 -2.743 -8.505 1.00 87.31 100 ASP A C 1
ATOM 762 O O . ASP A 1 100 ? -10.813 -2.432 -9.560 1.00 87.31 100 ASP A O 1
ATOM 766 N N . GLU A 1 101 ? -11.181 -2.017 -7.405 1.00 89.69 101 GLU A N 1
ATOM 767 C CA . GLU A 1 101 ? -10.373 -0.783 -7.408 1.00 89.69 101 GLU A CA 1
ATOM 768 C C . GLU A 1 101 ? -8.866 -1.053 -7.557 1.00 89.69 101 GLU A C 1
ATOM 770 O O . GLU A 1 101 ? -8.093 -0.141 -7.839 1.00 89.69 101 GLU A O 1
ATOM 775 N N . ILE A 1 102 ? -8.432 -2.307 -7.395 1.00 92.12 102 ILE A N 1
ATOM 776 C CA . ILE A 1 102 ? -7.030 -2.732 -7.548 1.00 92.12 102 ILE A CA 1
ATOM 777 C C . ILE A 1 102 ? -6.701 -3.198 -8.978 1.00 92.12 102 ILE A C 1
ATOM 779 O O . ILE A 1 102 ? -5.757 -3.960 -9.201 1.00 92.12 102 ILE A O 1
ATOM 783 N N . THR A 1 103 ? -7.467 -2.752 -9.977 1.00 91.31 103 THR A N 1
ATOM 784 C CA . THR A 1 103 ? -7.222 -3.043 -11.408 1.00 91.31 103 THR A CA 1
ATOM 785 C C . THR A 1 103 ? -5.919 -2.462 -11.947 1.00 91.31 103 THR A C 1
ATOM 787 O O . THR A 1 103 ? -5.442 -2.897 -12.992 1.00 91.31 103 THR A O 1
ATOM 790 N N . GLN A 1 104 ? -5.325 -1.508 -11.229 1.00 88.94 104 GLN A N 1
ATOM 791 C CA . GLN A 1 104 ? -4.005 -0.934 -11.509 1.00 88.94 104 GLN A CA 1
ATOM 792 C C . GLN A 1 104 ? -2.998 -1.228 -10.389 1.00 88.94 104 GLN A C 1
ATOM 794 O O . GLN A 1 104 ? -2.005 -0.522 -10.257 1.00 88.94 104 GLN A O 1
ATOM 799 N N . GLY A 1 105 ? -3.254 -2.250 -9.570 1.00 95.31 105 GLY A N 1
ATOM 800 C CA . GLY A 1 105 ? -2.387 -2.647 -8.465 1.00 95.31 105 GLY A CA 1
ATOM 801 C C . GLY A 1 105 ? -2.992 -2.387 -7.091 1.00 95.31 105 GLY A C 1
ATOM 802 O O . GLY A 1 105 ? -3.692 -1.400 -6.880 1.00 95.31 105 GLY A O 1
ATOM 803 N N . SER A 1 106 ? -2.702 -3.278 -6.145 1.00 97.38 106 SER A N 1
ATOM 804 C CA . SER A 1 106 ? -2.978 -3.072 -4.717 1.00 97.38 106 SER A CA 1
ATOM 805 C C . SER A 1 106 ? -1.858 -2.306 -4.016 1.00 97.38 106 SER A C 1
ATOM 807 O O . SER A 1 106 ? -2.085 -1.662 -3.001 1.00 97.38 106 SER A O 1
ATOM 809 N N . VAL A 1 107 ? -0.652 -2.325 -4.578 1.00 98.00 107 VAL A N 1
ATOM 810 C CA . VAL A 1 107 ? 0.514 -1.563 -4.116 1.00 98.00 107 VAL A CA 1
ATOM 811 C C . VAL A 1 107 ? 1.026 -0.666 -5.237 1.00 98.00 107 VAL A C 1
ATOM 813 O O . VAL A 1 107 ? 1.245 -1.142 -6.358 1.00 98.00 107 VAL A O 1
ATOM 816 N N . SER A 1 108 ? 1.249 0.607 -4.919 1.00 97.12 108 SER A N 1
ATOM 817 C CA . SER A 1 108 ? 1.818 1.612 -5.816 1.00 97.12 108 SER A CA 1
ATOM 818 C C . SER A 1 108 ? 2.986 2.320 -5.133 1.00 97.12 108 SER A C 1
ATOM 820 O O . SER A 1 108 ? 2.807 2.965 -4.100 1.00 97.12 108 SER A O 1
ATOM 822 N N . LEU A 1 109 ? 4.182 2.174 -5.701 1.00 97.00 109 LEU A N 1
ATOM 823 C CA . LEU A 1 109 ? 5.389 2.888 -5.292 1.00 97.00 109 LEU A CA 1
ATOM 824 C C . LEU A 1 109 ? 5.476 4.188 -6.083 1.00 97.00 109 LEU A C 1
ATOM 826 O O . LEU A 1 109 ? 5.502 4.150 -7.313 1.00 97.00 109 LEU A O 1
ATOM 830 N N . GLN A 1 110 ? 5.572 5.320 -5.392 1.00 96.00 110 GLN A N 1
ATOM 831 C CA . GLN A 1 110 ? 5.643 6.632 -6.027 1.00 96.00 110 GLN A CA 1
ATOM 832 C C . GLN A 1 110 ? 6.937 7.359 -5.669 1.00 96.00 110 GLN A C 1
ATOM 834 O O . GLN A 1 110 ? 7.522 7.163 -4.604 1.00 96.00 110 GLN A O 1
ATOM 839 N N . ASN A 1 111 ? 7.347 8.254 -6.566 1.00 95.38 111 ASN A N 1
ATOM 840 C CA . ASN A 1 111 ? 8.546 9.080 -6.460 1.00 95.38 111 ASN A CA 1
ATOM 841 C C . ASN A 1 111 ? 9.837 8.264 -6.260 1.00 95.38 111 ASN A C 1
ATOM 843 O O . ASN A 1 111 ? 10.743 8.705 -5.551 1.00 95.38 111 ASN A O 1
ATOM 847 N N . TYR A 1 112 ? 9.923 7.082 -6.877 1.00 94.56 112 TYR A N 1
ATOM 848 C CA . TYR A 1 112 ? 11.111 6.230 -6.859 1.00 94.56 112 TYR A CA 1
ATOM 849 C C . TYR A 1 112 ? 11.367 5.598 -8.239 1.00 94.56 112 TYR A C 1
ATOM 851 O O . TYR A 1 112 ? 10.402 5.192 -8.884 1.00 94.56 112 TYR A O 1
ATOM 859 N N . PRO A 1 113 ? 12.635 5.480 -8.687 1.00 92.38 113 PRO A N 1
ATOM 860 C CA . PRO A 1 113 ? 13.840 6.040 -8.058 1.00 92.38 113 PRO A CA 1
ATOM 861 C C . PRO A 1 113 ? 13.943 7.565 -8.226 1.00 92.38 113 PRO A C 1
ATOM 863 O O . PRO A 1 113 ? 14.796 8.197 -7.608 1.00 92.38 113 PRO A O 1
ATOM 866 N N . GLU A 1 114 ? 13.060 8.156 -9.033 1.00 90.62 114 GLU A N 1
ATOM 867 C CA . GLU A 1 114 ? 12.988 9.589 -9.308 1.00 90.62 114 GLU A CA 1
ATOM 868 C C . GLU A 1 114 ? 11.609 10.156 -8.948 1.00 90.62 114 GLU A C 1
ATOM 870 O O . GLU A 1 114 ? 10.589 9.463 -8.971 1.00 90.62 114 GLU A O 1
ATOM 875 N N . LYS A 1 115 ? 11.563 11.456 -8.649 1.00 91.69 115 LYS A N 1
ATOM 876 C CA . LYS A 1 115 ? 10.315 12.174 -8.370 1.00 91.69 115 LYS A CA 1
ATOM 877 C C . LYS A 1 115 ? 9.344 12.087 -9.557 1.00 91.69 115 LYS A C 1
ATOM 879 O O . LYS A 1 115 ? 9.758 12.172 -10.709 1.00 91.69 115 LYS A O 1
ATOM 884 N N . ASN A 1 116 ? 8.046 11.995 -9.261 1.00 89.88 116 ASN A N 1
ATOM 885 C CA . ASN A 1 116 ? 6.935 11.834 -10.211 1.00 89.88 116 ASN A CA 1
ATOM 886 C C . ASN A 1 116 ? 6.929 10.504 -10.979 1.00 89.88 116 ASN A C 1
ATOM 888 O O . ASN A 1 116 ? 6.134 10.337 -11.903 1.00 89.88 116 ASN A O 1
ATOM 892 N N . TYR A 1 117 ? 7.786 9.558 -10.604 1.00 91.69 117 TYR A N 1
ATOM 893 C CA . TYR A 1 117 ? 7.754 8.217 -11.157 1.00 91.69 117 TYR A CA 1
ATOM 894 C C . TYR A 1 117 ? 6.835 7.310 -10.338 1.00 91.69 117 TYR A C 1
ATOM 896 O O . TYR A 1 117 ? 6.801 7.423 -9.116 1.00 91.69 117 TYR A O 1
ATOM 904 N N . THR A 1 118 ? 6.055 6.443 -10.984 1.00 92.81 118 THR A N 1
ATOM 905 C CA . THR A 1 118 ? 5.132 5.523 -10.300 1.00 92.81 118 THR A CA 1
ATOM 906 C C . THR A 1 118 ? 5.260 4.126 -10.879 1.00 92.81 118 THR A C 1
ATOM 908 O O . THR A 1 118 ? 5.184 3.953 -12.092 1.00 92.81 118 THR A O 1
ATOM 911 N N . SER A 1 119 ? 5.422 3.142 -9.999 1.00 94.38 119 SER A N 1
ATOM 912 C CA . SER A 1 119 ? 5.432 1.720 -10.336 1.00 94.38 119 SER A CA 1
ATOM 913 C C . SER A 1 119 ? 4.301 1.020 -9.602 1.00 94.38 119 SER A C 1
ATOM 915 O O . SER A 1 119 ? 4.132 1.190 -8.394 1.00 94.38 119 SER A O 1
ATOM 917 N N . ASN A 1 120 ? 3.543 0.198 -10.319 1.00 95.62 120 ASN A N 1
ATOM 918 C CA . ASN A 1 120 ? 2.382 -0.491 -9.770 1.00 95.62 120 ASN A CA 1
ATOM 919 C C . ASN A 1 120 ? 2.605 -1.998 -9.735 1.00 95.62 120 ASN A C 1
ATOM 921 O O . ASN A 1 120 ? 3.282 -2.561 -10.588 1.00 95.62 120 ASN A O 1
ATOM 925 N N . SER A 1 121 ? 1.996 -2.658 -8.761 1.00 96.25 121 SER A N 1
ATOM 926 C CA . SER A 1 121 ? 2.065 -4.114 -8.562 1.00 96.25 121 SER A CA 1
ATOM 927 C C . SER A 1 121 ? 1.237 -4.942 -9.550 1.00 96.25 121 SER A C 1
ATOM 929 O O . SER A 1 121 ? 1.333 -6.171 -9.579 1.00 96.25 121 SER A O 1
ATOM 931 N N . PHE A 1 122 ? 0.439 -4.276 -10.381 1.00 95.31 122 PHE A N 1
ATOM 932 C CA . PHE A 1 122 ? -0.328 -4.898 -11.444 1.00 95.31 122 PHE A CA 1
ATOM 933 C C . PHE A 1 122 ? -0.608 -3.886 -12.550 1.00 95.31 122 PHE A C 1
ATOM 935 O O . PHE A 1 122 ? -0.896 -2.721 -12.280 1.00 95.31 122 PHE A O 1
ATOM 942 N N . ASN A 1 123 ? -0.526 -4.329 -13.800 1.00 88.19 123 ASN A N 1
ATOM 943 C CA . ASN A 1 123 ? -0.795 -3.491 -14.958 1.00 88.19 123 ASN A CA 1
ATOM 944 C C . ASN A 1 123 ? -1.373 -4.337 -16.095 1.00 88.19 123 ASN A C 1
ATOM 946 O O . ASN A 1 123 ? -0.728 -5.259 -16.593 1.00 88.19 123 ASN A O 1
ATOM 950 N N . THR A 1 124 ? -2.590 -4.012 -16.529 1.00 87.12 124 THR A N 1
ATOM 951 C CA . THR A 1 124 ? -3.279 -4.722 -17.616 1.00 87.12 124 THR A CA 1
ATOM 952 C C . THR A 1 124 ? -2.697 -4.440 -18.998 1.00 87.12 124 THR A C 1
ATOM 954 O O . THR A 1 124 ? -2.994 -5.178 -19.933 1.00 87.12 124 THR A O 1
ATOM 957 N N . ASN A 1 125 ? -1.876 -3.397 -19.141 1.00 84.19 125 ASN A N 1
ATOM 958 C CA . ASN A 1 125 ? -1.280 -3.011 -20.420 1.00 84.19 125 ASN A CA 1
ATOM 959 C C . ASN A 1 125 ? -0.118 -3.929 -20.829 1.00 84.19 125 ASN A C 1
ATOM 961 O O . ASN A 1 125 ? 0.217 -3.982 -22.009 1.00 84.19 125 ASN A O 1
ATOM 965 N N . PHE A 1 126 ? 0.466 -4.675 -19.882 1.00 82.19 126 PHE A N 1
ATOM 966 C CA . PHE A 1 126 ? 1.614 -5.551 -20.124 1.00 82.19 126 PHE A CA 1
ATOM 967 C C . PHE A 1 126 ? 1.322 -6.977 -19.632 1.00 82.19 126 PHE A C 1
ATOM 969 O O . PHE A 1 126 ? 1.065 -7.167 -18.441 1.00 82.19 126 PHE A O 1
ATOM 976 N N . PRO A 1 127 ? 1.390 -8.013 -20.495 1.00 82.50 127 PRO A N 1
ATOM 977 C CA . PRO A 1 127 ? 1.020 -9.377 -20.117 1.00 82.50 127 PRO A CA 1
ATOM 978 C C . PRO A 1 127 ? 1.746 -9.905 -18.873 1.00 82.50 127 PRO A C 1
ATOM 980 O O . PRO A 1 127 ? 1.097 -10.474 -17.995 1.00 82.50 127 PRO A O 1
ATOM 983 N N . ALA A 1 128 ? 3.056 -9.659 -18.759 1.00 79.88 128 ALA A N 1
ATOM 984 C CA . ALA A 1 128 ? 3.878 -10.107 -17.630 1.00 79.88 128 ALA A CA 1
ATOM 985 C C . ALA A 1 128 ? 3.501 -9.437 -16.293 1.00 79.88 128 ALA A C 1
ATOM 987 O O . ALA A 1 128 ? 3.623 -10.061 -15.242 1.00 79.88 128 ALA A O 1
ATOM 988 N N . SER A 1 129 ? 2.986 -8.207 -16.338 1.00 84.31 129 SER A N 1
ATOM 989 C CA . SER A 1 129 ? 2.532 -7.432 -15.173 1.00 84.31 129 SER A CA 1
ATOM 990 C C . SER A 1 129 ? 1.037 -7.607 -14.882 1.00 84.31 129 SER A C 1
ATOM 992 O O . SER A 1 129 ? 0.519 -7.036 -13.926 1.00 84.31 129 SER A O 1
ATOM 994 N N . SER A 1 130 ? 0.331 -8.393 -15.701 1.00 86.06 130 SER A N 1
ATOM 995 C CA . SER A 1 130 ? -1.121 -8.606 -15.625 1.00 86.06 130 SER A CA 1
ATOM 996 C C . SER A 1 130 ? -1.514 -9.924 -14.946 1.00 86.06 130 SER A C 1
ATOM 998 O O . SER A 1 130 ? -2.670 -10.348 -15.028 1.00 86.06 130 SER A O 1
ATOM 1000 N N . ILE A 1 131 ? -0.570 -10.614 -14.305 1.00 90.25 131 ILE A N 1
ATOM 1001 C CA . ILE A 1 131 ? -0.826 -11.847 -13.552 1.00 90.25 131 ILE A CA 1
ATOM 1002 C C . ILE A 1 131 ? -0.938 -11.476 -12.069 1.00 90.25 131 ILE A C 1
ATOM 1004 O O . ILE A 1 131 ? 0.062 -11.045 -11.494 1.00 90.25 131 ILE A O 1
ATOM 1008 N N . PRO A 1 132 ? -2.119 -11.625 -11.436 1.00 92.00 132 PRO A N 1
ATOM 1009 C CA . PRO A 1 132 ? -2.257 -11.380 -10.007 1.00 92.00 132 PRO A CA 1
ATOM 1010 C C . PRO A 1 132 ? -1.363 -12.329 -9.209 1.00 92.00 132 PRO A C 1
ATOM 1012 O O . PRO A 1 132 ? -1.436 -13.547 -9.378 1.00 92.00 132 PRO A O 1
ATOM 1015 N N . VAL A 1 133 ? -0.545 -11.768 -8.327 1.00 91.88 133 VAL A N 1
ATOM 1016 C CA . VAL A 1 133 ? 0.230 -12.521 -7.338 1.00 91.88 133 VAL A CA 1
ATOM 1017 C C . VAL A 1 133 ? -0.555 -12.496 -6.025 1.00 91.88 133 VAL A C 1
ATOM 1019 O O . VAL A 1 133 ? -0.996 -11.416 -5.630 1.00 91.88 133 VAL A O 1
ATOM 1022 N N . PRO A 1 134 ? -0.796 -13.637 -5.359 1.00 94.62 134 PRO A N 1
ATOM 1023 C CA . PRO A 1 134 ? -1.482 -13.650 -4.067 1.00 94.62 134 PRO A CA 1
ATOM 1024 C C . PRO A 1 134 ? -0.650 -12.947 -2.985 1.00 94.62 134 PRO A C 1
ATOM 1026 O O . PRO A 1 134 ? 0.558 -12.786 -3.138 1.00 94.62 134 PRO A O 1
ATOM 1029 N N . ASP A 1 135 ? -1.296 -12.565 -1.882 1.00 96.44 135 ASP A N 1
ATOM 1030 C CA . ASP A 1 135 ? -0.622 -12.120 -0.652 1.00 96.44 135 ASP A CA 1
ATOM 1031 C C . ASP A 1 135 ? 0.293 -10.889 -0.799 1.00 96.44 135 ASP A C 1
ATOM 1033 O O . ASP A 1 135 ? 1.261 -10.729 -0.054 1.00 96.44 135 ASP A O 1
ATOM 1037 N N . ALA A 1 136 ? -0.029 -9.979 -1.724 1.00 97.69 136 ALA A N 1
ATOM 1038 C CA . ALA A 1 136 ? 0.713 -8.729 -1.895 1.00 97.69 136 ALA A CA 1
ATOM 1039 C C . ALA A 1 136 ? 0.597 -7.812 -0.669 1.00 97.69 136 ALA A C 1
ATOM 1041 O O . ALA A 1 136 ? 1.575 -7.172 -0.279 1.00 97.69 136 ALA A O 1
ATOM 1042 N N . ILE A 1 137 ? -0.594 -7.774 -0.063 1.00 98.25 137 ILE A N 1
ATOM 1043 C CA . ILE A 1 137 ? -0.862 -7.142 1.232 1.00 98.25 137 ILE A CA 1
ATOM 1044 C C . ILE A 1 137 ? -1.554 -8.178 2.110 1.00 98.25 137 ILE A C 1
ATOM 1046 O O . ILE A 1 137 ? -2.593 -8.714 1.730 1.00 98.25 137 ILE A O 1
ATOM 1050 N N . VAL A 1 138 ? -1.013 -8.426 3.299 1.00 98.38 138 VAL A N 1
ATOM 1051 C CA . VAL A 1 138 ? -1.609 -9.340 4.278 1.00 98.38 138 VAL A CA 1
ATOM 1052 C C . VAL A 1 138 ? -1.905 -8.568 5.549 1.00 98.38 138 VAL A C 1
ATOM 1054 O O . VAL A 1 138 ? -0.981 -8.148 6.240 1.00 98.38 138 VAL A O 1
ATOM 1057 N N . ILE A 1 139 ? -3.182 -8.401 5.885 1.00 98.25 139 ILE A N 1
ATOM 1058 C CA . ILE A 1 139 ? -3.590 -7.918 7.204 1.00 98.25 139 ILE A CA 1
ATOM 1059 C C . ILE A 1 139 ? -3.519 -9.108 8.153 1.00 98.25 139 ILE A C 1
ATOM 1061 O O . ILE A 1 139 ? -4.244 -10.089 8.000 1.00 98.25 139 ILE A O 1
ATOM 1065 N N . THR A 1 140 ? -2.632 -9.029 9.139 1.00 98.12 140 THR A N 1
ATOM 1066 C CA . THR A 1 140 ? -2.419 -10.097 10.122 1.00 98.12 140 THR A CA 1
ATOM 1067 C C . THR A 1 140 ? -3.225 -9.874 11.393 1.00 98.12 140 THR A C 1
ATOM 1069 O O . THR A 1 140 ? -3.574 -10.834 12.073 1.00 98.12 140 THR A O 1
ATOM 1072 N N . GLU A 1 141 ? -3.532 -8.618 11.726 1.00 97.25 141 GLU A N 1
ATOM 1073 C CA . GLU A 1 141 ? -4.309 -8.263 12.911 1.00 97.25 141 GLU A CA 1
ATOM 1074 C C . GLU A 1 141 ? -5.134 -6.993 12.666 1.00 97.25 141 GLU A C 1
ATOM 1076 O O . GLU A 1 141 ? -4.690 -6.059 12.000 1.00 97.25 141 GLU A O 1
ATOM 1081 N N . SER A 1 142 ? -6.332 -6.949 13.248 1.00 95.12 142 SER A N 1
ATOM 1082 C CA . SER A 1 142 ? -7.189 -5.765 13.275 1.00 95.12 142 SER A CA 1
ATOM 1083 C C . SER A 1 142 ? -7.833 -5.638 14.650 1.00 95.12 142 SER A C 1
ATOM 1085 O O . SER A 1 142 ? -8.792 -6.347 14.969 1.00 95.12 142 SER A O 1
ATOM 1087 N N . LYS A 1 143 ? -7.311 -4.739 15.485 1.00 93.69 143 LYS A N 1
ATOM 1088 C CA . LYS A 1 143 ? -7.702 -4.604 16.894 1.00 93.69 143 LYS A CA 1
ATOM 1089 C C . LYS A 1 143 ? -8.459 -3.301 17.126 1.00 93.69 143 LYS A C 1
ATOM 1091 O O . LYS A 1 143 ? -7.992 -2.245 16.719 1.00 93.69 143 LYS A O 1
ATOM 1096 N N . ARG A 1 144 ? -9.609 -3.354 17.810 1.00 90.88 144 ARG A N 1
ATOM 1097 C CA . ARG A 1 144 ? -10.322 -2.138 18.247 1.00 90.88 144 ARG A CA 1
ATOM 1098 C C . ARG A 1 144 ? -9.455 -1.317 19.206 1.00 90.88 144 ARG A C 1
ATOM 1100 O O . ARG A 1 144 ? -8.830 -1.880 20.105 1.00 90.88 144 ARG A O 1
ATOM 1107 N N . PHE A 1 145 ? -9.458 -0.004 19.018 1.00 85.31 145 PHE A N 1
ATOM 1108 C CA . PHE A 1 145 ? -8.753 0.969 19.841 1.00 85.31 145 PHE A CA 1
ATOM 1109 C C . PHE A 1 145 ? -9.690 2.143 20.128 1.00 85.31 145 PHE A C 1
ATOM 1111 O O . PHE A 1 145 ? -10.062 2.891 19.227 1.00 85.31 145 PHE A O 1
ATOM 1118 N N . GLY A 1 146 ? -10.120 2.276 21.381 1.00 83.75 146 GLY A N 1
ATOM 1119 C CA . GLY A 1 146 ? -11.234 3.164 21.716 1.00 83.75 146 GLY A CA 1
ATOM 1120 C C . GLY A 1 146 ? -12.528 2.773 20.991 1.00 83.75 146 GLY A C 1
ATOM 1121 O O . GLY A 1 146 ? -12.696 1.628 20.563 1.00 83.75 146 GLY A O 1
ATOM 1122 N N . ASP A 1 147 ? -13.437 3.737 20.860 1.00 81.88 147 ASP A N 1
ATOM 1123 C CA . ASP A 1 147 ? -14.780 3.491 20.319 1.00 81.88 147 ASP A CA 1
ATOM 1124 C C . ASP A 1 147 ? -14.839 3.601 18.789 1.00 81.88 147 ASP A C 1
ATOM 1126 O O . ASP A 1 147 ? -15.637 2.919 18.148 1.00 81.88 147 ASP A O 1
ATOM 1130 N N . THR A 1 148 ? -13.980 4.435 18.197 1.00 85.69 148 THR A N 1
ATOM 1131 C CA . THR A 1 148 ? -14.047 4.803 16.773 1.00 85.69 148 THR A CA 1
ATOM 1132 C C . THR A 1 148 ? -12.835 4.372 15.957 1.00 85.69 148 THR A C 1
ATOM 1134 O O . THR A 1 148 ? -12.838 4.550 14.744 1.00 85.69 148 THR A O 1
ATOM 1137 N N . HIS A 1 149 ? -11.800 3.788 16.568 1.00 89.81 149 HIS A N 1
ATOM 1138 C CA . HIS A 1 149 ? -10.580 3.431 15.847 1.00 89.81 149 HIS A CA 1
ATOM 1139 C C . HIS A 1 149 ? -10.277 1.936 15.883 1.00 89.81 149 HIS A C 1
ATOM 1141 O O . HIS A 1 149 ? -10.709 1.181 16.761 1.00 89.81 149 HIS A O 1
ATOM 1147 N N . ARG A 1 150 ? -9.471 1.502 14.915 1.00 92.31 150 ARG A N 1
ATOM 1148 C CA . ARG A 1 150 ? -8.762 0.225 14.962 1.00 92.31 150 ARG A CA 1
ATOM 1149 C C . ARG A 1 150 ? -7.297 0.421 14.615 1.00 92.31 150 ARG A C 1
ATOM 1151 O O . ARG A 1 150 ? -6.947 1.294 13.824 1.00 92.31 150 ARG A O 1
ATOM 1158 N N . ILE A 1 151 ? -6.466 -0.435 15.188 1.00 95.62 151 ILE A N 1
ATOM 1159 C CA . ILE A 1 151 ? -5.087 -0.632 14.767 1.00 95.62 151 ILE A CA 1
ATOM 1160 C C . ILE A 1 151 ? -5.069 -1.798 13.784 1.00 95.62 151 ILE A C 1
ATOM 1162 O O . ILE A 1 151 ? -5.520 -2.897 14.119 1.00 95.62 151 ILE A O 1
ATOM 1166 N N . ILE A 1 152 ? -4.585 -1.536 12.574 1.00 96.94 152 ILE A N 1
ATOM 1167 C CA . ILE A 1 152 ? -4.438 -2.517 11.501 1.00 96.94 152 ILE A CA 1
ATOM 1168 C C . ILE A 1 152 ? -2.953 -2.834 11.361 1.00 96.94 152 ILE A C 1
ATOM 1170 O O . ILE A 1 152 ? -2.158 -1.941 11.068 1.00 96.94 152 ILE A O 1
ATOM 1174 N N . THR A 1 153 ? -2.597 -4.099 11.562 1.00 98.25 153 THR A N 1
ATOM 1175 C CA . THR A 1 153 ? -1.228 -4.602 11.412 1.00 98.25 153 THR A CA 1
ATOM 1176 C C . THR A 1 153 ? -1.162 -5.509 10.193 1.00 98.25 153 THR A C 1
ATOM 1178 O O . THR A 1 153 ? -2.032 -6.369 10.013 1.00 98.25 153 THR A O 1
ATOM 1181 N N . GLY A 1 154 ? -0.128 -5.364 9.373 1.00 98.44 154 GLY A N 1
ATOM 1182 C CA . GLY A 1 154 ? 0.035 -6.197 8.195 1.00 98.44 154 GLY A CA 1
ATOM 1183 C C . GLY A 1 154 ? 1.432 -6.199 7.596 1.00 98.44 154 GLY A C 1
ATOM 1184 O O . GLY A 1 154 ? 2.367 -5.592 8.114 1.00 98.44 154 GLY A O 1
ATOM 1185 N N . LYS A 1 155 ? 1.551 -6.933 6.490 1.00 98.62 155 LYS A N 1
ATOM 1186 C CA . LYS A 1 155 ? 2.783 -7.143 5.730 1.00 98.62 155 LYS A CA 1
ATOM 1187 C C . LYS A 1 155 ? 2.574 -6.832 4.257 1.00 98.62 155 LYS A C 1
ATOM 1189 O O . LYS A 1 155 ? 1.460 -6.943 3.744 1.00 98.62 155 LYS A O 1
ATOM 1194 N N . ILE A 1 156 ? 3.667 -6.487 3.593 1.00 98.50 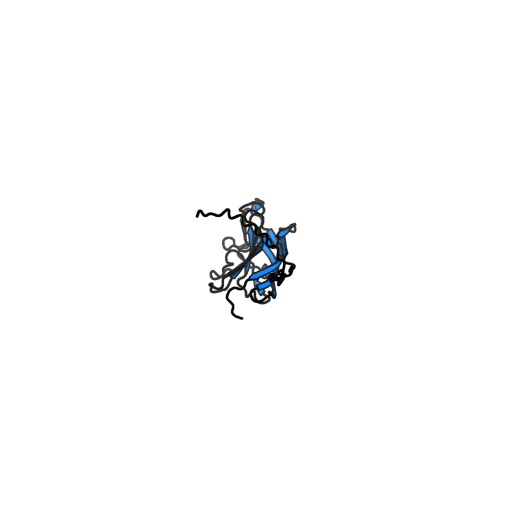156 ILE A N 1
ATOM 1195 C CA . ILE A 1 156 ? 3.747 -6.221 2.160 1.00 98.50 156 ILE A CA 1
ATOM 1196 C C .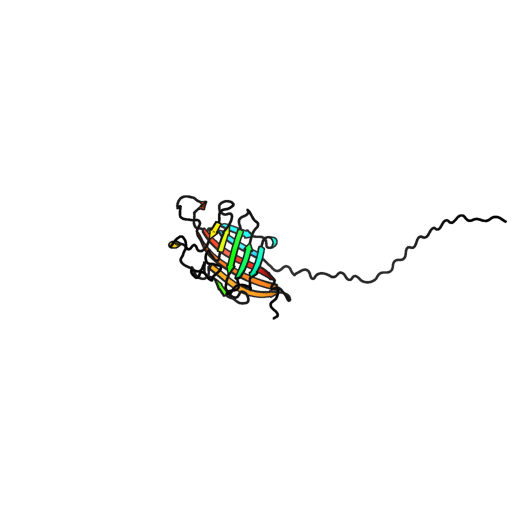 ILE A 1 156 ? 4.782 -7.182 1.581 1.00 98.50 156 ILE A C 1
ATOM 1198 O O . ILE A 1 156 ? 5.882 -7.293 2.123 1.00 98.50 156 ILE A O 1
ATOM 1202 N N . ASN A 1 157 ? 4.446 -7.864 0.491 1.00 97.31 157 ASN A N 1
ATOM 1203 C CA . ASN A 1 157 ? 5.399 -8.680 -0.257 1.00 97.31 157 ASN A CA 1
ATOM 1204 C C . ASN A 1 157 ? 4.999 -8.719 -1.728 1.00 97.31 157 ASN A C 1
ATOM 1206 O O . ASN A 1 157 ? 4.158 -9.515 -2.143 1.00 97.31 157 ASN A O 1
ATOM 1210 N N . VAL A 1 158 ? 5.568 -7.823 -2.525 1.00 96.94 158 VAL A N 1
ATOM 1211 C CA . VAL A 1 158 ? 5.119 -7.646 -3.902 1.00 96.94 158 VAL A CA 1
ATOM 1212 C C . VAL A 1 158 ? 6.236 -7.145 -4.801 1.00 96.94 158 VAL A C 1
ATOM 1214 O O . VAL A 1 158 ? 7.171 -6.480 -4.364 1.00 96.94 158 VAL A O 1
ATOM 1217 N N . LYS A 1 159 ? 6.119 -7.435 -6.094 1.00 95.56 159 LYS A N 1
ATOM 1218 C CA . LYS A 1 159 ? 6.888 -6.757 -7.134 1.00 95.56 159 LYS A CA 1
ATOM 1219 C C . LYS A 1 159 ? 6.047 -5.630 -7.726 1.00 95.56 159 LYS A C 1
ATOM 1221 O O . LYS A 1 159 ? 4.890 -5.860 -8.066 1.00 95.56 159 LYS A O 1
ATOM 1226 N N . VAL A 1 160 ? 6.633 -4.450 -7.889 1.00 94.75 160 VAL A N 1
ATOM 1227 C CA . VAL A 1 160 ? 6.065 -3.345 -8.672 1.00 94.75 160 VAL A CA 1
ATOM 1228 C C . VAL A 1 160 ? 6.800 -3.212 -10.005 1.00 94.75 160 VAL A C 1
ATOM 1230 O O . VAL A 1 160 ? 8.000 -3.474 -10.078 1.00 94.75 160 VAL A O 1
ATOM 1233 N N . PHE A 1 161 ? 6.075 -2.820 -11.049 1.00 92.25 161 PHE A N 1
ATOM 1234 C CA . PHE A 1 161 ? 6.558 -2.762 -12.428 1.00 92.25 161 PHE A CA 1
ATOM 1235 C C . PHE A 1 161 ? 6.715 -1.306 -12.883 1.00 92.25 161 PHE A C 1
ATOM 1237 O O . PHE A 1 161 ? 5.746 -0.543 -12.818 1.00 92.25 161 PHE A O 1
ATOM 1244 N N . GLY A 1 162 ? 7.917 -0.934 -13.339 1.00 80.50 162 GLY A N 1
ATOM 1245 C CA . GLY A 1 162 ? 8.231 0.418 -13.819 1.00 80.50 162 GLY A CA 1
ATOM 1246 C C . GLY A 1 162 ? 7.774 0.665 -15.262 1.00 80.50 162 GLY A C 1
ATOM 1247 O O . GLY A 1 162 ? 7.202 1.706 -15.572 1.00 80.50 162 GLY A O 1
ATOM 1248 N N . GLY A 1 163 ? 7.937 -0.308 -16.160 1.00 75.94 163 GLY A N 1
ATOM 1249 C CA . GLY A 1 163 ? 7.479 -0.227 -17.551 1.00 75.94 163 GLY A CA 1
ATOM 1250 C C . GLY A 1 163 ? 8.340 -1.061 -18.501 1.00 75.94 163 GLY A C 1
ATOM 1251 O O . GLY A 1 163 ? 9.129 -1.887 -18.063 1.00 75.94 163 GLY A O 1
ATOM 1252 N N . ASP A 1 164 ? 8.191 -0.850 -19.812 1.00 66.88 164 ASP A N 1
ATOM 1253 C CA . ASP A 1 164 ? 8.688 -1.789 -20.839 1.00 66.88 164 ASP A CA 1
ATOM 1254 C C . ASP A 1 164 ? 10.098 -1.475 -21.397 1.00 66.88 164 ASP A C 1
ATOM 1256 O O . ASP A 1 164 ? 10.530 -2.086 -22.373 1.00 66.88 164 ASP A O 1
ATOM 1260 N N . ALA A 1 165 ? 10.851 -0.527 -20.815 1.00 63.94 165 ALA A N 1
ATOM 1261 C CA . ALA A 1 165 ? 12.224 -0.247 -21.263 1.00 63.94 165 ALA A CA 1
ATOM 1262 C C . ALA A 1 165 ? 13.264 -0.834 -20.303 1.00 63.94 165 ALA A C 1
ATOM 1264 O O . ALA A 1 165 ? 13.507 -0.318 -19.215 1.00 63.94 165 ALA A O 1
ATOM 1265 N N . THR A 1 166 ? 13.942 -1.887 -20.754 1.00 60.53 166 THR A N 1
ATOM 1266 C CA . THR A 1 166 ? 14.831 -2.723 -19.930 1.00 60.53 166 THR A CA 1
ATOM 1267 C C . THR A 1 166 ? 16.104 -2.035 -19.430 1.00 60.53 166 THR A C 1
ATOM 1269 O O . THR A 1 166 ? 16.777 -2.577 -18.557 1.00 60.53 166 THR A O 1
ATOM 1272 N N . ASN A 1 167 ? 16.464 -0.872 -19.982 1.00 72.06 167 ASN A N 1
ATOM 1273 C CA . ASN A 1 167 ? 17.765 -0.235 -19.740 1.00 72.06 167 ASN A CA 1
ATOM 1274 C C . ASN A 1 167 ? 17.676 1.097 -18.986 1.00 72.06 167 ASN A C 1
ATOM 1276 O O . ASN A 1 167 ? 18.712 1.681 -18.676 1.00 72.06 167 ASN A O 1
ATOM 1280 N N . ASP A 1 168 ? 16.472 1.593 -18.714 1.00 79.56 168 ASP A N 1
ATOM 1281 C CA . ASP A 1 168 ? 16.292 2.830 -17.966 1.00 79.56 168 ASP A CA 1
ATOM 1282 C C . ASP A 1 168 ? 16.095 2.492 -16.480 1.00 79.56 168 ASP A C 1
ATOM 1284 O O . ASP A 1 168 ? 15.131 1.796 -16.151 1.00 79.56 168 ASP A O 1
ATOM 1288 N N . PRO A 1 169 ? 16.971 2.955 -15.567 1.00 75.50 169 PRO A N 1
ATOM 1289 C CA . PRO A 1 169 ? 16.865 2.643 -14.146 1.00 75.50 169 PRO A CA 1
ATOM 1290 C C . PRO A 1 169 ? 15.507 2.982 -13.531 1.00 75.50 169 PRO A C 1
ATOM 1292 O O . PRO A 1 169 ? 15.111 2.311 -12.581 1.00 75.50 169 PRO A O 1
ATOM 1295 N N . LYS A 1 170 ? 14.785 3.981 -14.063 1.00 81.25 170 LYS A N 1
ATOM 1296 C CA . LYS A 1 170 ? 13.438 4.302 -13.573 1.00 81.25 170 LYS A CA 1
ATOM 1297 C C . LYS A 1 170 ? 12.380 3.306 -14.039 1.00 81.25 170 LYS A C 1
ATOM 1299 O O . LYS A 1 170 ? 11.446 3.064 -13.301 1.00 81.25 170 LYS A O 1
ATOM 1304 N N . LEU A 1 171 ? 12.547 2.678 -15.205 1.00 83.56 171 LEU A N 1
ATOM 1305 C CA . LEU A 1 171 ? 11.607 1.690 -15.762 1.00 83.56 171 LEU A CA 1
ATOM 1306 C C . LEU A 1 171 ? 11.846 0.270 -15.228 1.00 83.56 171 LEU A C 1
ATOM 1308 O O . LEU A 1 171 ? 11.203 -0.676 -15.678 1.00 83.56 171 LEU A O 1
ATOM 1312 N N . LYS A 1 172 ? 12.744 0.117 -14.251 1.00 88.75 172 LYS A N 1
ATOM 1313 C CA . LYS A 1 172 ? 13.063 -1.162 -13.627 1.00 88.75 172 LYS A CA 1
ATOM 1314 C C . LYS A 1 172 ? 11.937 -1.618 -12.692 1.00 88.75 172 LYS A C 1
ATOM 1316 O O . LYS A 1 172 ? 11.339 -0.828 -11.970 1.00 88.75 172 LYS A O 1
ATOM 1321 N N . ASP A 1 173 ? 11.707 -2.926 -12.659 1.00 92.44 173 ASP A N 1
ATOM 1322 C CA . ASP A 1 173 ? 10.913 -3.562 -11.610 1.00 92.44 173 ASP A CA 1
ATOM 1323 C C . ASP A 1 173 ? 11.606 -3.460 -10.244 1.00 92.44 173 ASP A C 1
ATOM 1325 O O . ASP A 1 173 ? 12.833 -3.588 -10.141 1.00 92.44 173 ASP A O 1
ATOM 1329 N N . HIS A 1 174 ? 10.803 -3.353 -9.186 1.00 94.19 174 HIS A N 1
ATOM 1330 C CA . HIS A 1 174 ? 11.287 -3.329 -7.808 1.00 94.19 174 HIS A CA 1
ATOM 1331 C C . HIS A 1 174 ? 10.553 -4.333 -6.930 1.00 94.19 174 HIS A C 1
ATOM 1333 O O . HIS A 1 174 ? 9.345 -4.532 -7.060 1.00 94.19 174 HIS A O 1
ATOM 1339 N N . VAL A 1 175 ? 11.287 -4.956 -6.010 1.00 96.88 175 VAL A N 1
ATOM 1340 C CA . VAL A 1 175 ? 10.706 -5.813 -4.971 1.00 96.88 175 VAL A CA 1
ATOM 1341 C C . 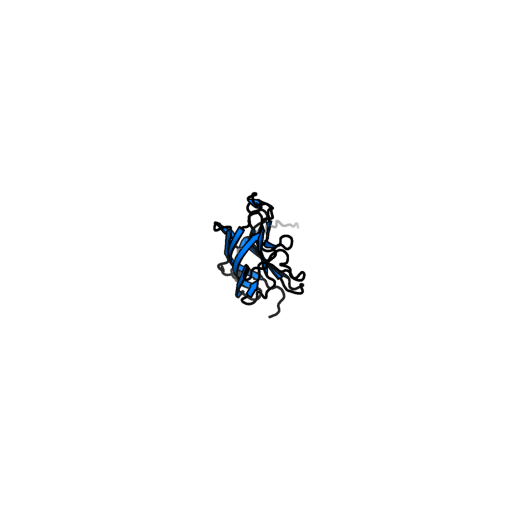VAL A 1 175 ? 10.479 -4.984 -3.715 1.00 96.88 175 VAL A C 1
ATOM 1343 O O . VAL A 1 175 ? 11.408 -4.345 -3.218 1.00 96.88 175 VAL A O 1
ATOM 1346 N N . ILE A 1 176 ? 9.247 -5.023 -3.212 1.00 98.25 176 ILE A N 1
ATOM 1347 C CA . ILE A 1 176 ? 8.789 -4.327 -2.015 1.00 98.25 176 ILE A CA 1
ATOM 1348 C C . ILE A 1 176 ? 8.430 -5.357 -0.951 1.00 98.25 176 ILE A C 1
ATOM 1350 O O . ILE A 1 176 ? 7.508 -6.153 -1.132 1.00 98.25 176 ILE A O 1
ATOM 1354 N N . VAL A 1 177 ? 9.151 -5.318 0.167 1.00 98.62 177 VAL A N 1
ATOM 1355 C CA . VAL A 1 177 ? 8.873 -6.139 1.353 1.00 98.62 177 VAL A CA 1
ATOM 1356 C C . VAL A 1 177 ? 8.800 -5.226 2.560 1.00 98.62 177 VAL A C 1
ATOM 1358 O O . VAL A 1 177 ? 9.724 -4.443 2.767 1.00 98.62 177 VAL A O 1
ATOM 1361 N N . GLY A 1 178 ? 7.740 -5.313 3.354 1.00 98.44 178 GLY A N 1
ATOM 1362 C CA . GLY A 1 178 ? 7.563 -4.422 4.496 1.00 98.44 178 GLY A CA 1
ATOM 1363 C C . GLY A 1 178 ? 6.519 -4.882 5.495 1.00 98.44 178 GLY A C 1
ATOM 1364 O O . GLY A 1 178 ? 5.833 -5.884 5.291 1.00 98.44 178 GLY A O 1
ATOM 1365 N N . GLU A 1 179 ? 6.403 -4.120 6.571 1.00 98.56 179 GLU A N 1
ATOM 1366 C CA . GLU A 1 179 ? 5.447 -4.312 7.650 1.00 98.56 179 GLU A CA 1
ATOM 1367 C C . GLU A 1 179 ? 4.850 -2.956 8.034 1.00 98.56 179 GLU A C 1
ATOM 1369 O O . GLU A 1 179 ? 5.499 -1.909 7.961 1.00 98.56 179 GLU A O 1
ATOM 1374 N N . PHE A 1 180 ? 3.585 -2.962 8.437 1.00 98.50 180 PHE A N 1
ATOM 1375 C CA . PHE A 1 180 ? 2.901 -1.753 8.866 1.00 98.50 180 PHE A CA 1
ATOM 1376 C C . PHE A 1 180 ? 1.999 -2.022 10.061 1.00 98.50 180 PHE A C 1
ATOM 1378 O O . PHE A 1 180 ? 1.407 -3.093 10.190 1.00 98.50 180 PHE A O 1
ATOM 1385 N N . ARG A 1 181 ? 1.855 -1.001 10.899 1.00 97.88 181 ARG A N 1
ATOM 1386 C CA . ARG A 1 181 ? 0.897 -0.914 11.994 1.00 97.88 181 ARG A CA 1
ATOM 1387 C C . ARG A 1 181 ? 0.329 0.496 12.011 1.00 97.88 181 ARG A C 1
ATOM 1389 O O . ARG A 1 181 ? 1.005 1.438 12.413 1.00 97.88 181 ARG A O 1
ATOM 1396 N N . VAL A 1 182 ? -0.905 0.639 11.534 1.00 97.12 182 VAL A N 1
ATOM 1397 C CA . VAL A 1 182 ? -1.533 1.940 11.262 1.00 97.12 182 VAL A CA 1
ATOM 1398 C C . VAL A 1 182 ? -2.852 2.093 12.008 1.00 97.12 182 VAL A C 1
ATOM 1400 O O . VAL A 1 182 ? -3.590 1.126 12.204 1.00 97.12 182 VAL A O 1
ATOM 1403 N N . LYS A 1 183 ? -3.163 3.326 12.413 1.00 95.06 183 LYS A N 1
ATOM 1404 C CA . LYS A 1 183 ? -4.448 3.688 13.017 1.00 95.06 183 LYS A CA 1
ATOM 1405 C C . LYS A 1 183 ? -5.443 4.047 11.911 1.00 95.06 183 LYS A C 1
ATOM 1407 O O . LYS A 1 183 ? -5.131 4.828 11.013 1.00 95.06 183 LYS A O 1
ATOM 1412 N N . HIS A 1 184 ? -6.643 3.486 11.986 1.00 94.06 184 HIS A N 1
ATOM 1413 C CA . HIS A 1 184 ? -7.749 3.823 11.098 1.00 94.06 184 HIS A CA 1
ATOM 1414 C C . HIS A 1 184 ? -8.997 4.185 11.902 1.00 94.06 184 HIS A C 1
ATOM 1416 O O . HIS A 1 184 ? -9.374 3.462 12.826 1.00 94.06 184 HIS A O 1
ATOM 1422 N N . GLU A 1 185 ? -9.619 5.307 11.550 1.00 90.19 185 GLU A N 1
ATOM 1423 C CA . GLU A 1 185 ? -10.902 5.744 12.092 1.00 90.19 185 GLU A CA 1
ATOM 1424 C C . GLU A 1 185 ? -12.050 5.138 11.277 1.00 90.19 185 GLU A C 1
ATOM 1426 O O . GLU A 1 185 ? -12.148 5.343 10.070 1.00 90.19 185 GLU A O 1
ATOM 1431 N N . PHE A 1 186 ? -12.936 4.408 11.947 1.00 79.50 186 PHE A N 1
ATOM 1432 C CA . PHE A 1 186 ? -14.186 3.919 11.383 1.00 79.50 186 PHE A CA 1
ATOM 1433 C C . PHE A 1 186 ? -15.288 4.914 11.738 1.00 79.50 186 PHE A C 1
ATOM 1435 O O . PHE A 1 186 ? -15.972 4.760 12.752 1.00 79.50 186 PHE A O 1
ATOM 1442 N N . SER A 1 187 ? -15.472 5.938 10.908 1.00 63.28 187 SER A N 1
ATOM 1443 C CA . SER A 1 187 ? -16.703 6.718 10.945 1.00 63.28 187 SER A CA 1
ATOM 1444 C C . SER A 1 187 ? -17.855 5.853 10.404 1.00 63.28 187 SER A C 1
ATOM 1446 O O . SER A 1 187 ? -17.750 5.223 9.356 1.00 63.28 187 SER A O 1
ATOM 1448 N N . ASP A 1 188 ? -18.953 5.781 11.157 1.00 50.84 188 ASP A N 1
ATOM 1449 C CA . ASP A 1 188 ? -20.269 5.265 10.737 1.00 50.84 188 ASP A CA 1
ATOM 1450 C C . ASP A 1 188 ? -20.555 3.750 10.716 1.00 50.84 188 ASP A C 1
ATOM 1452 O O . ASP A 1 188 ? -21.655 3.352 10.323 1.00 50.84 188 ASP A O 1
ATOM 1456 N N . VAL A 1 189 ? -19.698 2.882 11.262 1.00 48.03 189 VAL A N 1
ATOM 1457 C CA . VAL A 1 189 ? -20.154 1.520 11.613 1.00 48.03 189 VAL A CA 1
ATOM 1458 C C . VAL A 1 189 ? -20.691 1.543 13.041 1.00 48.03 189 VAL A C 1
ATOM 1460 O O . VAL A 1 189 ? -19.933 1.415 14.000 1.00 48.03 189 VAL A O 1
ATOM 1463 N N . LYS A 1 190 ? -22.013 1.696 13.206 1.00 37.97 190 LYS A N 1
ATOM 1464 C CA . LYS A 1 190 ? -22.655 1.280 14.463 1.00 37.97 190 LYS A CA 1
ATOM 1465 C C . LYS A 1 190 ? -22.335 -0.203 14.663 1.00 37.97 190 LYS A C 1
ATOM 1467 O O . LYS A 1 190 ? -22.787 -1.029 13.871 1.00 37.97 190 LYS A O 1
ATOM 1472 N N . PHE A 1 191 ? -21.511 -0.501 15.663 1.00 45.59 191 PHE A N 1
ATOM 1473 C CA . PHE A 1 191 ? -21.241 -1.864 16.112 1.00 45.59 191 PHE A CA 1
ATOM 1474 C C . PHE A 1 191 ? -22.461 -2.479 16.793 1.00 45.59 191 PHE A C 1
ATOM 1476 O O . PHE A 1 191 ? -23.194 -1.732 17.481 1.00 45.59 191 PHE A O 1
#